Protein AF-A0A356VYF1-F1 (afdb_monomer_lite)

Structure (mmCIF, N/CA/C/O backbone):
data_AF-A0A356VYF1-F1
#
_entry.id   AF-A0A356VYF1-F1
#
loop_
_atom_site.group_PDB
_atom_site.id
_atom_site.type_symbol
_atom_site.label_atom_id
_atom_site.label_alt_id
_atom_site.label_comp_id
_atom_site.label_asym_id
_atom_site.label_entity_id
_atom_site.label_seq_id
_atom_site.pdbx_PDB_ins_code
_atom_site.Cartn_x
_atom_site.Cartn_y
_atom_site.Cartn_z
_atom_site.occupancy
_atom_site.B_iso_or_equiv
_atom_site.auth_seq_id
_atom_site.auth_comp_id
_atom_site.auth_asym_id
_atom_site.auth_atom_id
_atom_site.pdbx_PDB_model_num
ATOM 1 N N . ALA A 1 1 ? 32.902 24.085 1.524 1.00 70.12 1 ALA A N 1
ATOM 2 C CA . ALA A 1 1 ? 32.361 22.787 1.067 1.00 70.12 1 ALA A CA 1
ATOM 3 C C . ALA A 1 1 ? 32.405 22.758 -0.455 1.00 70.12 1 ALA A C 1
ATOM 5 O O . ALA A 1 1 ? 32.180 23.804 -1.053 1.00 70.12 1 ALA A O 1
ATOM 6 N N . ILE A 1 2 ? 32.738 21.621 -1.072 1.00 71.88 2 ILE A N 1
ATOM 7 C CA . ILE A 1 2 ? 32.719 21.494 -2.538 1.00 71.88 2 ILE A CA 1
ATOM 8 C C . ILE A 1 2 ? 31.251 21.353 -2.980 1.00 71.88 2 ILE A C 1
ATOM 10 O O . ILE A 1 2 ? 30.557 20.505 -2.417 1.00 71.88 2 ILE A O 1
ATOM 14 N N . PRO A 1 3 ? 30.757 22.167 -3.932 1.00 78.69 3 PRO A N 1
ATOM 15 C CA . PRO A 1 3 ? 29.393 22.051 -4.440 1.00 78.69 3 PRO A CA 1
ATOM 16 C C . PRO A 1 3 ? 29.166 20.686 -5.090 1.00 78.69 3 PRO A C 1
ATOM 18 O O . PRO A 1 3 ? 29.965 20.245 -5.917 1.00 78.69 3 PRO A O 1
ATOM 21 N N . THR A 1 4 ? 28.077 20.014 -4.728 1.00 83.38 4 THR A N 1
ATOM 22 C CA . THR A 1 4 ? 27.674 18.769 -5.381 1.00 83.38 4 THR A CA 1
ATOM 23 C C . THR A 1 4 ? 26.955 19.071 -6.693 1.00 83.38 4 THR A C 1
ATOM 25 O O . THR A 1 4 ? 26.246 20.069 -6.820 1.00 83.38 4 THR A O 1
ATOM 28 N N . VAL A 1 5 ? 27.135 18.194 -7.679 1.00 79.31 5 VAL A N 1
ATOM 29 C CA . VAL A 1 5 ? 26.397 18.217 -8.947 1.00 79.31 5 VAL A CA 1
ATOM 30 C C . VAL A 1 5 ? 25.609 16.915 -9.097 1.00 79.31 5 VAL A C 1
ATOM 32 O O . VAL A 1 5 ? 26.043 15.886 -8.570 1.00 79.31 5 VAL A O 1
ATOM 35 N N . PRO A 1 6 ? 24.461 16.920 -9.795 1.00 75.19 6 PRO A N 1
ATOM 36 C CA . PRO A 1 6 ? 23.730 15.693 -10.082 1.00 75.19 6 PRO A CA 1
ATOM 37 C C . PRO A 1 6 ? 24.602 14.683 -10.839 1.00 75.19 6 PRO A C 1
ATOM 39 O O . PRO A 1 6 ? 25.280 15.035 -11.806 1.00 75.19 6 PRO A O 1
ATOM 42 N N . ALA A 1 7 ? 24.565 13.418 -10.416 1.00 72.12 7 ALA A N 1
ATOM 43 C CA . ALA A 1 7 ? 25.221 12.341 -11.145 1.00 72.12 7 ALA A CA 1
ATOM 44 C C . ALA A 1 7 ? 24.541 12.150 -12.510 1.00 72.12 7 ALA A C 1
ATOM 46 O O . ALA A 1 7 ? 23.318 12.041 -12.587 1.00 72.12 7 ALA A O 1
ATOM 47 N N . THR A 1 8 ? 25.331 12.090 -13.583 1.00 75.44 8 THR A N 1
ATOM 48 C CA . THR A 1 8 ? 24.843 11.787 -14.935 1.00 75.44 8 THR A CA 1
ATOM 49 C C . THR A 1 8 ? 25.405 10.443 -15.388 1.00 75.44 8 THR A C 1
ATOM 51 O O . THR A 1 8 ? 26.610 10.206 -15.295 1.00 75.44 8 THR A O 1
ATOM 54 N N . ILE A 1 9 ? 24.546 9.547 -15.891 1.00 76.88 9 ILE A N 1
ATOM 55 C CA . ILE A 1 9 ? 24.983 8.297 -16.534 1.00 76.88 9 ILE A CA 1
ATOM 56 C C . ILE A 1 9 ? 25.481 8.637 -17.938 1.00 76.88 9 ILE A C 1
ATOM 58 O O . ILE A 1 9 ? 24.771 8.496 -18.928 1.00 76.88 9 ILE A O 1
ATOM 62 N N . SER A 1 10 ? 26.694 9.174 -18.021 1.00 80.00 10 SER A N 1
ATOM 63 C CA . SER A 1 10 ? 27.307 9.564 -19.289 1.00 80.00 10 SER A CA 1
ATOM 64 C C . SER A 1 10 ? 28.807 9.273 -19.304 1.00 80.00 10 SER A C 1
ATOM 66 O O . SER A 1 10 ? 29.417 8.948 -18.279 1.00 80.00 10 SER A O 1
ATOM 68 N N . GLY A 1 11 ? 29.403 9.335 -20.497 1.00 87.38 11 GLY A N 1
ATOM 69 C CA . GLY A 1 11 ? 30.835 9.130 -20.698 1.00 87.38 11 GLY A CA 1
ATOM 70 C C . GLY A 1 11 ? 31.329 7.777 -20.175 1.00 87.38 11 GLY A C 1
ATOM 71 O O . GLY A 1 11 ? 30.722 6.733 -20.413 1.00 87.38 11 GLY A O 1
ATOM 72 N N . ASN A 1 12 ? 32.449 7.798 -19.448 1.00 91.31 12 ASN A N 1
ATOM 73 C CA . ASN A 1 12 ? 33.078 6.584 -18.921 1.00 91.31 12 ASN A CA 1
ATOM 74 C C . ASN A 1 12 ? 32.191 5.832 -17.924 1.00 91.31 12 ASN A C 1
ATOM 76 O O . ASN A 1 12 ? 32.217 4.603 -17.909 1.00 91.31 12 ASN A O 1
ATOM 80 N N . PHE A 1 13 ? 31.409 6.553 -17.117 1.00 88.31 13 PHE A N 1
ATOM 81 C CA . PHE A 1 13 ? 30.533 5.934 -16.129 1.00 88.31 13 PHE A CA 1
ATOM 82 C C . PHE A 1 13 ? 29.399 5.160 -16.807 1.00 88.31 13 PHE A C 1
ATOM 84 O O . PHE A 1 13 ? 29.199 3.992 -16.492 1.00 88.31 13 PHE A O 1
ATOM 91 N N . GLY A 1 14 ? 28.736 5.758 -17.805 1.00 89.88 14 GLY A N 1
ATOM 92 C CA . GLY A 1 14 ? 27.693 5.072 -18.579 1.00 89.88 14 GLY A CA 1
ATOM 93 C C . GLY A 1 14 ? 28.199 3.795 -19.253 1.00 89.88 14 GLY A C 1
ATOM 94 O O . GLY A 1 14 ? 27.609 2.733 -19.078 1.00 89.88 14 GLY A O 1
ATOM 95 N N . ARG A 1 15 ? 29.360 3.859 -19.920 1.00 92.50 15 ARG A N 1
ATOM 96 C CA . ARG A 1 15 ? 29.968 2.677 -20.558 1.00 92.50 15 ARG A CA 1
ATOM 97 C C . ARG A 1 15 ? 30.305 1.569 -19.556 1.00 92.50 15 ARG A C 1
ATOM 99 O O . ARG A 1 15 ? 30.129 0.393 -19.858 1.00 92.50 15 ARG A O 1
ATOM 106 N N . PHE A 1 16 ? 30.799 1.931 -18.373 1.00 94.25 16 PHE A N 1
ATOM 107 C CA . PHE A 1 16 ? 31.067 0.956 -17.318 1.00 94.25 16 PHE A CA 1
ATOM 108 C C . PHE A 1 16 ? 29.773 0.318 -16.792 1.00 94.25 16 PHE A C 1
ATOM 110 O O . PHE A 1 16 ? 29.729 -0.898 -16.619 1.00 94.25 16 PHE A O 1
ATOM 117 N N . MET A 1 17 ? 28.714 1.113 -16.596 1.00 94.44 17 MET A N 1
ATOM 118 C CA . MET A 1 17 ? 27.405 0.607 -16.172 1.00 94.44 17 MET A CA 1
ATOM 119 C C . MET A 1 17 ? 26.812 -0.369 -17.192 1.00 94.44 17 MET A C 1
ATOM 121 O O . MET A 1 17 ? 26.330 -1.422 -16.793 1.00 94.44 17 MET A O 1
ATOM 125 N N . GLU A 1 18 ? 26.957 -0.116 -18.496 1.00 93.69 18 GLU A N 1
ATOM 126 C CA . GLU A 1 18 ? 26.540 -1.076 -19.530 1.00 93.69 18 GLU A CA 1
ATOM 127 C C . GLU A 1 18 ? 27.281 -2.419 -19.432 1.00 93.69 18 GLU A C 1
ATOM 129 O O . GLU A 1 18 ? 26.698 -3.477 -1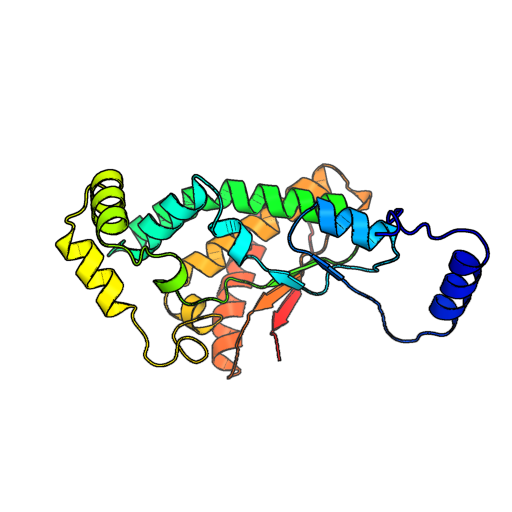9.671 1.00 93.69 18 GLU A O 1
ATOM 134 N N . TRP A 1 19 ? 28.577 -2.410 -19.104 1.00 97.19 19 TRP A N 1
ATOM 135 C CA . TRP A 1 19 ? 29.331 -3.649 -18.885 1.00 97.19 19 TRP A CA 1
ATOM 136 C C . TRP A 1 19 ? 28.877 -4.365 -17.616 1.00 97.19 19 TRP A C 1
ATOM 138 O O . TRP A 1 19 ? 28.727 -5.587 -17.630 1.00 97.19 19 TRP A O 1
ATOM 148 N N . ALA A 1 20 ? 28.621 -3.611 -16.546 1.00 96.44 20 ALA A N 1
ATOM 149 C CA . ALA A 1 20 ? 28.080 -4.152 -15.306 1.00 96.44 20 ALA A CA 1
ATOM 150 C C . ALA A 1 20 ? 26.702 -4.798 -15.535 1.00 96.44 20 ALA A C 1
ATOM 152 O O . ALA A 1 20 ? 26.478 -5.925 -15.091 1.00 96.44 20 ALA A O 1
ATOM 153 N N . ASP A 1 21 ? 25.824 -4.145 -16.299 1.00 96.31 21 ASP A N 1
ATOM 154 C CA . ASP A 1 21 ? 24.499 -4.659 -16.656 1.00 96.31 21 ASP A CA 1
ATOM 155 C C . ASP A 1 21 ? 24.564 -5.921 -17.521 1.00 96.31 21 ASP A C 1
ATOM 157 O O . ASP A 1 21 ? 23.762 -6.834 -17.339 1.00 96.31 21 ASP A O 1
ATOM 161 N N . LYS A 1 22 ? 25.548 -6.026 -18.423 1.00 96.88 22 LYS A N 1
ATOM 162 C CA . LYS A 1 22 ? 25.766 -7.244 -19.226 1.00 96.88 22 LYS A CA 1
ATOM 163 C C . LYS A 1 22 ? 26.316 -8.412 -18.410 1.00 96.88 22 LYS A C 1
ATOM 165 O O . LYS A 1 22 ? 26.051 -9.562 -18.746 1.00 96.88 22 LYS A O 1
ATOM 170 N N . ALA A 1 23 ? 27.118 -8.131 -17.386 1.00 98.00 23 ALA A N 1
ATOM 171 C CA . ALA A 1 23 ? 27.762 -9.158 -16.572 1.00 98.00 23 ALA A CA 1
ATOM 172 C C . ALA A 1 23 ? 26.882 -9.647 -15.411 1.00 98.00 23 ALA A C 1
ATOM 174 O O . ALA A 1 23 ? 27.046 -10.779 -14.946 1.00 98.00 23 ALA A O 1
ATOM 175 N N . ARG A 1 24 ? 25.975 -8.804 -14.900 1.00 97.25 24 ARG A N 1
ATOM 176 C CA . ARG A 1 24 ? 25.157 -9.148 -13.733 1.00 97.25 24 ARG A CA 1
ATOM 177 C C . ARG A 1 24 ? 24.101 -10.200 -14.068 1.00 97.25 24 ARG A C 1
ATOM 179 O O . ARG A 1 24 ? 23.487 -10.198 -15.126 1.00 97.25 24 ARG A O 1
ATOM 186 N N . ARG A 1 25 ? 23.841 -11.073 -13.092 1.00 97.44 25 ARG A N 1
ATOM 187 C CA . ARG A 1 25 ? 22.714 -12.022 -13.114 1.00 97.44 25 ARG A CA 1
ATOM 188 C C . ARG A 1 25 ? 21.493 -11.497 -12.360 1.00 97.44 25 ARG A C 1
ATOM 190 O O . ARG A 1 25 ? 20.366 -11.830 -12.704 1.00 97.44 25 ARG A O 1
ATOM 197 N N . LEU A 1 26 ? 21.723 -10.746 -11.283 1.00 97.94 26 LEU A N 1
ATOM 198 C CA . LEU A 1 26 ? 20.653 -10.222 -10.439 1.00 97.94 26 LEU A CA 1
ATOM 199 C C . LEU A 1 26 ? 20.000 -9.018 -11.100 1.00 97.94 26 LEU A C 1
ATOM 201 O O . LEU A 1 26 ? 20.693 -8.163 -11.655 1.00 97.94 26 LEU A O 1
ATOM 205 N N . GLN A 1 27 ? 18.678 -8.946 -10.981 1.00 97.56 27 GLN A N 1
ATOM 206 C CA . GLN A 1 27 ? 17.946 -7.731 -11.288 1.00 97.56 27 GLN A CA 1
ATOM 207 C C . GLN A 1 27 ? 18.174 -6.676 -10.204 1.00 97.56 27 GLN A C 1
ATOM 209 O O . GLN A 1 27 ? 18.346 -7.016 -9.031 1.00 97.56 27 GLN A O 1
ATOM 214 N N . VAL A 1 28 ? 18.164 -5.403 -10.592 1.00 97.88 28 VAL A N 1
ATOM 215 C CA . VAL A 1 28 ? 18.355 -4.267 -9.685 1.00 97.88 28 VAL A CA 1
ATOM 216 C C . VAL A 1 28 ? 17.060 -3.477 -9.610 1.00 97.88 28 VAL A C 1
ATOM 218 O O . VAL A 1 28 ? 16.676 -2.770 -10.540 1.00 97.88 28 VAL A O 1
ATOM 221 N N . TYR A 1 29 ? 16.360 -3.632 -8.492 1.00 98.31 29 TYR A N 1
ATOM 222 C CA . TYR A 1 29 ? 15.133 -2.901 -8.199 1.00 98.31 29 TYR A CA 1
ATOM 223 C C . TYR A 1 29 ? 15.431 -1.807 -7.174 1.00 98.31 29 TYR A C 1
ATOM 225 O O . TYR A 1 29 ? 16.395 -1.897 -6.413 1.00 98.31 29 TYR A O 1
ATOM 233 N N . THR A 1 30 ? 14.591 -0.778 -7.145 1.00 98.31 30 THR A N 1
ATOM 234 C CA . THR A 1 30 ? 14.696 0.310 -6.168 1.00 98.31 30 THR A CA 1
ATOM 235 C C . THR A 1 30 ? 13.706 0.146 -5.017 1.00 98.31 30 THR A C 1
ATOM 237 O O . THR A 1 30 ? 12.680 -0.519 -5.162 1.00 98.31 30 THR A O 1
ATOM 240 N N . ASN A 1 31 ? 13.970 0.828 -3.906 1.00 98.25 31 ASN A N 1
ATOM 241 C CA . ASN A 1 31 ? 12.949 1.142 -2.912 1.00 98.25 31 ASN A CA 1
ATOM 242 C C . ASN A 1 31 ? 12.460 2.560 -3.204 1.00 98.25 31 ASN A C 1
ATOM 244 O O . ASN A 1 31 ? 13.253 3.500 -3.144 1.00 98.25 31 ASN A O 1
ATOM 248 N N . ALA A 1 32 ? 11.187 2.710 -3.555 1.00 97.62 32 ALA A N 1
ATOM 249 C CA . ALA A 1 32 ? 10.618 4.003 -3.912 1.00 97.62 32 ALA A CA 1
ATOM 250 C C . ALA A 1 32 ? 9.144 4.067 -3.521 1.00 97.62 32 ALA A C 1
ATOM 252 O O . ALA A 1 32 ? 8.345 3.198 -3.883 1.00 97.62 32 ALA A O 1
ATOM 253 N N . ASP A 1 33 ? 8.806 5.145 -2.819 1.00 96.38 33 ASP A N 1
ATOM 254 C CA . ASP A 1 33 ? 7.478 5.349 -2.245 1.00 96.38 33 ASP A CA 1
ATOM 255 C C . ASP A 1 33 ? 6.724 6.478 -2.967 1.00 96.38 33 ASP A C 1
ATOM 257 O O . ASP A 1 33 ? 5.501 6.556 -2.892 1.00 96.38 33 ASP A O 1
ATOM 261 N N . THR A 1 34 ? 7.440 7.324 -3.725 1.00 96.38 34 THR A N 1
ATOM 262 C CA . THR A 1 34 ? 6.870 8.454 -4.470 1.00 96.38 34 THR A CA 1
ATOM 263 C C . THR A 1 34 ? 7.120 8.347 -5.980 1.00 96.38 34 THR A C 1
ATOM 265 O O . THR A 1 34 ? 8.147 7.808 -6.412 1.00 96.38 34 THR A O 1
ATOM 268 N N . PRO A 1 35 ? 6.253 8.940 -6.826 1.00 97.00 35 PRO A N 1
ATOM 269 C CA . PRO A 1 35 ? 6.474 8.986 -8.274 1.00 97.00 35 PRO A CA 1
ATOM 270 C C . PRO A 1 35 ? 7.778 9.692 -8.674 1.00 97.00 35 PRO A C 1
ATOM 272 O O . PRO A 1 35 ? 8.365 9.383 -9.711 1.00 97.00 35 PRO A O 1
ATOM 275 N N . LYS A 1 36 ? 8.235 10.663 -7.871 1.00 96.69 36 LYS A N 1
ATOM 276 C CA . LYS A 1 36 ? 9.496 11.378 -8.106 1.00 96.69 36 LYS A CA 1
ATOM 277 C C . LYS A 1 36 ? 10.685 10.429 -7.962 1.00 96.69 36 LYS A C 1
ATOM 279 O O . LYS A 1 36 ? 11.512 10.369 -8.872 1.00 96.69 36 LYS A O 1
ATOM 284 N N . ASP A 1 37 ? 10.728 9.676 -6.867 1.00 96.81 37 ASP A N 1
ATOM 285 C CA . ASP A 1 37 ? 11.819 8.739 -6.585 1.00 96.81 37 ASP A CA 1
ATOM 286 C C . ASP A 1 37 ? 11.803 7.572 -7.575 1.00 96.81 37 ASP A C 1
ATOM 288 O O . ASP A 1 37 ? 12.853 7.166 -8.069 1.00 96.81 37 ASP A O 1
ATOM 292 N N . ALA A 1 38 ? 10.610 7.098 -7.950 1.00 97.88 38 ALA A N 1
ATOM 293 C CA . ALA A 1 38 ? 10.427 6.078 -8.980 1.00 97.88 38 ALA A CA 1
ATOM 294 C C . ALA A 1 38 ? 11.007 6.516 -10.338 1.00 97.88 38 ALA A C 1
ATOM 296 O O . ALA A 1 38 ? 11.820 5.797 -10.923 1.00 97.88 38 ALA A O 1
ATOM 297 N N . ARG A 1 39 ? 10.670 7.728 -10.814 1.00 97.56 39 ARG A N 1
ATOM 298 C CA . ARG A 1 39 ? 11.231 8.279 -12.065 1.00 97.56 39 ARG A CA 1
ATOM 299 C C . ARG A 1 39 ? 12.744 8.425 -11.998 1.00 97.56 39 ARG A C 1
ATOM 301 O O . ARG A 1 39 ? 13.429 8.097 -12.965 1.00 97.56 39 ARG A O 1
ATOM 308 N N . GLN A 1 40 ? 13.260 8.918 -10.872 1.00 95.75 40 GLN A N 1
ATOM 309 C CA . GLN A 1 40 ? 14.696 9.081 -10.685 1.00 95.75 40 GLN A CA 1
ATOM 310 C C . GLN A 1 40 ? 15.403 7.724 -10.735 1.00 95.75 40 GLN A C 1
ATOM 312 O O . GLN A 1 40 ? 16.325 7.548 -11.524 1.00 95.75 40 GLN A O 1
ATOM 317 N N . ALA A 1 41 ? 14.940 6.745 -9.960 1.00 96.38 41 ALA A N 1
ATOM 318 C CA . ALA A 1 41 ? 15.522 5.409 -9.934 1.00 96.38 41 ALA A CA 1
ATOM 319 C C . ALA A 1 41 ? 15.482 4.730 -11.309 1.00 96.38 41 ALA A C 1
ATOM 321 O O . ALA A 1 41 ? 16.475 4.145 -11.742 1.00 96.38 41 ALA A O 1
ATOM 322 N N . ARG A 1 42 ? 14.368 4.865 -12.035 1.00 96.06 42 ARG A N 1
ATOM 323 C CA . ARG A 1 42 ? 14.235 4.376 -13.411 1.00 96.06 42 ARG A CA 1
ATOM 324 C C . ARG A 1 42 ? 15.244 5.032 -14.355 1.00 96.06 42 ARG A C 1
ATOM 326 O O . ARG A 1 42 ? 15.847 4.334 -15.164 1.00 96.06 42 ARG A O 1
ATOM 333 N N . ALA A 1 43 ? 15.460 6.345 -14.239 1.00 93.19 43 ALA A N 1
ATOM 334 C CA . ALA A 1 43 ? 16.477 7.061 -15.014 1.00 93.19 43 ALA A CA 1
ATOM 335 C C . ALA A 1 43 ? 17.907 6.587 -14.694 1.00 93.19 43 ALA A C 1
ATOM 337 O O . ALA A 1 43 ? 18.779 6.670 -15.554 1.00 93.19 43 ALA A O 1
ATOM 338 N N . PHE A 1 44 ? 18.131 6.045 -13.491 1.00 92.56 44 PHE A N 1
ATOM 339 C CA . PHE A 1 44 ? 19.386 5.398 -13.101 1.00 92.56 44 PHE A CA 1
ATOM 340 C C . PHE A 1 44 ? 19.485 3.908 -13.483 1.00 92.56 44 PHE A C 1
ATOM 342 O O . PHE A 1 44 ? 20.482 3.270 -13.156 1.00 92.56 44 PHE A O 1
ATOM 349 N N . GLY A 1 45 ? 18.488 3.351 -14.181 1.00 94.12 45 GLY A N 1
ATOM 350 C CA . GLY A 1 45 ? 18.503 1.966 -14.663 1.00 94.12 45 GLY A CA 1
ATOM 351 C C . GLY A 1 45 ? 17.773 0.955 -13.775 1.00 94.12 45 GLY A C 1
ATOM 352 O O . GLY A 1 45 ? 17.859 -0.240 -14.045 1.00 94.12 45 GLY A O 1
ATOM 353 N N . ALA A 1 46 ? 17.031 1.391 -12.747 1.00 97.44 46 ALA A N 1
ATOM 354 C CA . ALA A 1 46 ? 16.224 0.471 -11.947 1.00 97.44 46 ALA A CA 1
ATOM 355 C C . ALA A 1 46 ? 15.198 -0.274 -12.821 1.00 97.44 46 ALA A C 1
ATOM 357 O O . ALA A 1 46 ? 14.435 0.323 -13.588 1.00 97.44 46 ALA A O 1
ATOM 358 N N . GLU A 1 47 ? 15.155 -1.594 -12.669 1.00 98.00 47 GLU A N 1
ATOM 359 C CA . GLU A 1 47 ? 14.322 -2.499 -13.472 1.00 98.00 47 GLU A CA 1
ATOM 360 C C . GLU A 1 47 ? 12.904 -2.663 -12.908 1.00 98.00 47 GLU A C 1
ATOM 362 O O . GLU A 1 47 ? 12.066 -3.329 -13.508 1.00 98.00 47 GLU A O 1
ATOM 367 N N . GLY A 1 48 ? 12.627 -2.043 -11.763 1.00 98.31 48 GLY A N 1
ATOM 368 C CA . GLY A 1 48 ? 11.373 -2.140 -11.031 1.00 98.31 48 GLY A CA 1
ATOM 369 C C . GLY A 1 48 ? 11.483 -1.495 -9.652 1.00 98.31 48 GLY A C 1
ATOM 370 O O . GLY A 1 48 ? 12.562 -1.064 -9.234 1.00 98.31 48 GLY A O 1
ATOM 371 N N . ILE A 1 49 ? 10.367 -1.456 -8.932 1.00 98.69 49 ILE A N 1
ATOM 372 C CA . ILE A 1 49 ? 10.321 -1.135 -7.505 1.00 98.69 49 ILE A CA 1
ATOM 373 C C . ILE A 1 49 ? 10.171 -2.446 -6.732 1.00 98.69 49 ILE A C 1
ATOM 375 O O . ILE A 1 49 ? 9.202 -3.183 -6.919 1.00 98.69 49 ILE A O 1
ATOM 379 N N . GLY A 1 50 ? 11.156 -2.742 -5.884 1.00 98.44 50 GLY A N 1
ATOM 380 C CA . GLY A 1 50 ? 11.213 -3.930 -5.029 1.00 98.44 50 GLY A CA 1
ATOM 381 C C . GLY A 1 50 ? 10.410 -3.773 -3.745 1.00 98.44 50 GLY A C 1
ATOM 382 O O . GLY A 1 50 ? 9.933 -4.757 -3.186 1.00 98.44 50 GLY A O 1
ATOM 383 N N . LEU A 1 51 ? 10.244 -2.527 -3.304 1.00 98.50 51 LEU A N 1
ATOM 384 C CA . LEU A 1 51 ? 9.491 -2.170 -2.115 1.00 98.50 51 LEU A CA 1
ATOM 385 C C . LEU A 1 51 ? 8.961 -0.740 -2.245 1.00 98.50 51 LEU A C 1
ATOM 387 O O . LEU A 1 51 ? 9.734 0.218 -2.220 1.00 98.50 51 LEU A O 1
ATOM 391 N N . THR A 1 52 ? 7.641 -0.624 -2.329 1.00 98.31 52 THR A N 1
ATOM 392 C CA . THR A 1 52 ? 6.885 0.591 -2.017 1.00 98.31 52 THR A CA 1
ATOM 393 C C . THR A 1 52 ? 6.276 0.430 -0.631 1.00 98.31 52 THR A C 1
ATOM 395 O O . THR A 1 52 ? 5.500 -0.500 -0.385 1.00 98.31 52 THR A O 1
ATOM 398 N N . ARG A 1 53 ? 6.635 1.336 0.271 1.00 97.69 53 ARG A N 1
ATOM 399 C CA . ARG A 1 53 ? 6.090 1.477 1.622 1.00 97.69 53 ARG A CA 1
ATOM 400 C C . ARG A 1 53 ? 4.829 2.329 1.567 1.00 97.69 53 ARG A C 1
ATOM 402 O O . ARG A 1 53 ? 4.858 3.459 1.087 1.00 97.69 53 ARG A O 1
ATOM 409 N N . THR A 1 54 ? 3.710 1.780 2.028 1.00 96.12 54 THR A N 1
ATOM 410 C CA . THR A 1 54 ? 2.417 2.481 1.975 1.00 96.12 54 THR A CA 1
ATOM 411 C C . THR A 1 54 ? 2.190 3.401 3.169 1.00 96.12 54 THR A C 1
ATOM 413 O O . THR A 1 54 ? 1.317 4.255 3.118 1.00 96.12 54 THR A O 1
ATOM 416 N N . GLU A 1 55 ? 2.999 3.288 4.220 1.00 91.31 55 GLU A N 1
ATOM 417 C CA . GLU A 1 55 ? 2.880 4.031 5.477 1.00 91.31 55 GLU A CA 1
ATOM 418 C C . GLU A 1 55 ? 2.896 5.543 5.267 1.00 91.31 55 GLU A C 1
ATOM 420 O O . GLU A 1 55 ? 2.030 6.255 5.773 1.00 91.31 55 GLU A O 1
ATOM 425 N N . HIS A 1 56 ? 3.845 6.034 4.466 1.00 84.94 56 HIS A N 1
ATOM 426 C CA . HIS A 1 56 ? 3.973 7.462 4.172 1.00 84.94 56 HIS A CA 1
ATOM 427 C C . HIS A 1 56 ? 2.727 8.014 3.470 1.00 84.94 56 HIS A C 1
ATOM 429 O O . HIS A 1 56 ? 2.354 9.163 3.691 1.00 84.94 56 HIS A O 1
ATOM 435 N N . MET A 1 57 ? 2.011 7.168 2.721 1.00 89.44 57 MET A N 1
ATOM 436 C CA . MET A 1 57 ? 0.766 7.545 2.052 1.00 89.44 57 MET A CA 1
ATOM 437 C C . MET A 1 57 ? -0.382 7.801 3.042 1.00 89.44 57 MET A C 1
ATOM 439 O O . MET A 1 57 ? -1.389 8.380 2.643 1.00 89.44 57 MET A O 1
ATOM 443 N N . PHE A 1 58 ? -0.254 7.41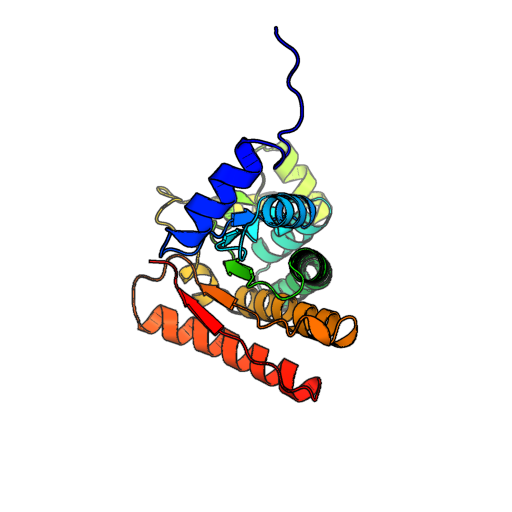6 4.318 1.00 87.62 58 PHE A N 1
ATOM 444 C CA . PHE A 1 58 ? -1.244 7.687 5.369 1.00 87.62 58 PHE A CA 1
ATOM 445 C C . PHE A 1 58 ? -0.914 8.916 6.230 1.00 87.62 58 PHE A C 1
ATOM 447 O O . PHE A 1 58 ? -1.822 9.484 6.834 1.00 87.62 58 PHE A O 1
ATOM 454 N N . PHE A 1 59 ? 0.352 9.344 6.299 1.00 81.94 59 PHE A N 1
ATOM 455 C CA . PHE A 1 59 ? 0.791 10.406 7.218 1.00 81.94 59 PHE A CA 1
ATOM 456 C C . PHE A 1 59 ? 0.528 11.836 6.718 1.00 81.94 59 PHE A C 1
ATOM 458 O O . PHE A 1 59 ? 0.568 12.779 7.508 1.00 81.94 59 PHE A O 1
ATOM 465 N N . GLU A 1 60 ? 0.246 12.033 5.430 1.00 80.19 60 GLU A N 1
ATOM 466 C CA . GLU A 1 60 ? 0.161 13.374 4.845 1.00 80.19 60 GLU A CA 1
ATOM 467 C C . GLU A 1 60 ? -1.212 14.052 5.023 1.00 80.19 60 GLU A C 1
ATOM 469 O O . GLU A 1 60 ? -2.254 13.529 4.623 1.00 80.19 60 GLU A O 1
ATOM 474 N N . GLY A 1 61 ? -1.211 15.280 5.553 1.00 79.06 61 GLY A N 1
ATOM 475 C CA . GLY A 1 61 ? -2.322 16.236 5.450 1.00 79.06 61 GLY A CA 1
ATOM 476 C C . GLY A 1 61 ? -3.675 15.727 5.960 1.00 79.06 61 GLY A C 1
ATOM 477 O O . GLY A 1 61 ? -3.861 15.469 7.143 1.00 79.06 61 GLY A O 1
ATOM 478 N N . THR A 1 62 ? -4.668 15.625 5.076 1.00 80.19 62 THR A N 1
ATOM 479 C CA . THR A 1 62 ? -6.021 15.154 5.430 1.00 80.19 62 THR A CA 1
ATOM 480 C C . THR A 1 62 ? -6.097 13.640 5.637 1.00 80.19 62 THR A C 1
ATOM 482 O O . THR A 1 62 ? -7.048 13.151 6.248 1.00 80.19 62 THR A O 1
ATOM 485 N N . ARG A 1 63 ? -5.097 12.886 5.170 1.00 89.62 63 ARG A N 1
ATOM 486 C CA . ARG A 1 63 ? -5.078 11.418 5.218 1.00 89.62 63 ARG A CA 1
ATOM 487 C C . ARG A 1 63 ? -4.853 10.912 6.638 1.00 89.62 63 ARG A C 1
ATOM 489 O O . ARG A 1 63 ? -5.538 9.983 7.061 1.00 89.62 63 ARG A O 1
ATOM 496 N N . ILE A 1 64 ? -3.994 11.593 7.402 1.00 90.12 64 ILE A N 1
ATOM 497 C CA . ILE A 1 64 ? -3.749 11.248 8.807 1.00 90.12 64 ILE A CA 1
ATOM 498 C C . ILE A 1 64 ? -5.012 11.434 9.654 1.00 90.12 64 ILE A C 1
ATOM 500 O O . ILE A 1 64 ? -5.260 10.644 10.559 1.00 90.12 64 ILE A O 1
ATOM 504 N N . LYS A 1 65 ? -5.864 12.415 9.323 1.00 89.25 65 LYS A N 1
ATOM 505 C CA . LYS A 1 65 ? -7.152 12.616 10.005 1.00 89.25 65 LYS A CA 1
ATOM 506 C C . LYS A 1 65 ? -8.088 11.432 9.774 1.00 89.25 65 LYS A C 1
ATOM 508 O O . LYS A 1 65 ? -8.575 10.850 10.734 1.00 89.25 65 LYS A O 1
ATOM 513 N N . ALA A 1 66 ? -8.257 11.008 8.522 1.00 92.31 66 ALA A N 1
ATOM 514 C CA . ALA A 1 66 ? -9.060 9.829 8.195 1.00 92.31 66 ALA A CA 1
ATOM 515 C C . ALA A 1 66 ? -8.480 8.530 8.791 1.00 92.31 66 ALA A C 1
ATOM 517 O O . ALA A 1 66 ? -9.228 7.648 9.204 1.00 92.31 66 ALA A O 1
ATOM 518 N N . MET A 1 67 ? -7.152 8.412 8.886 1.00 93.81 67 MET A N 1
ATOM 519 C CA . MET A 1 67 ? -6.518 7.274 9.555 1.00 93.81 67 MET A CA 1
ATOM 520 C C . MET A 1 67 ? -6.817 7.267 11.061 1.00 93.81 67 MET A C 1
ATOM 522 O O . MET A 1 67 ? -7.171 6.228 11.609 1.00 93.81 67 MET A O 1
ATOM 526 N N . ARG A 1 68 ? -6.749 8.425 11.729 1.00 93.25 68 ARG A N 1
ATOM 527 C CA . ARG A 1 68 ? -7.110 8.566 13.151 1.00 93.25 68 ARG A CA 1
ATOM 528 C C . ARG A 1 68 ? -8.583 8.268 13.407 1.00 93.25 68 ARG A C 1
ATOM 530 O O . ARG A 1 68 ? -8.885 7.547 14.349 1.00 93.25 68 ARG A O 1
ATOM 537 N N . GLU A 1 69 ? -9.479 8.746 12.544 1.00 92.44 69 GLU A N 1
ATOM 538 C CA . GLU A 1 69 ? -10.903 8.384 12.581 1.00 92.44 69 GLU A CA 1
ATOM 539 C C . GLU A 1 69 ? -11.111 6.871 12.517 1.00 92.44 69 GLU A C 1
ATOM 541 O O . GLU A 1 69 ? -11.890 6.333 13.297 1.00 92.44 69 GLU A O 1
ATOM 546 N N . MET A 1 70 ? -10.388 6.170 11.637 1.00 94.81 70 MET A N 1
ATOM 547 C CA . MET A 1 70 ? -10.449 4.708 11.568 1.00 94.81 70 MET A CA 1
ATOM 548 C C . MET A 1 70 ? -9.990 4.069 12.884 1.00 94.81 70 MET A C 1
ATOM 550 O O . MET A 1 70 ? -10.650 3.165 13.384 1.00 94.81 70 MET A O 1
ATOM 554 N N . ILE A 1 71 ? -8.898 4.560 13.469 1.00 94.06 71 ILE A N 1
ATOM 555 C CA . ILE A 1 71 ? -8.313 3.982 14.686 1.00 94.06 71 ILE A CA 1
ATOM 556 C C . ILE A 1 71 ? -9.240 4.107 15.900 1.00 94.06 71 ILE A C 1
ATOM 558 O O . ILE A 1 71 ? -9.310 3.174 16.693 1.00 94.06 71 ILE A O 1
ATOM 562 N N . VAL A 1 72 ? -9.956 5.225 16.048 1.00 93.19 72 VAL A N 1
ATOM 563 C CA . VAL A 1 72 ? -10.875 5.429 17.186 1.00 93.19 72 VAL A CA 1
ATOM 564 C C . VAL A 1 72 ? -12.271 4.840 16.962 1.00 93.19 72 VAL A C 1
ATOM 566 O O . VAL A 1 72 ? -13.116 4.931 17.841 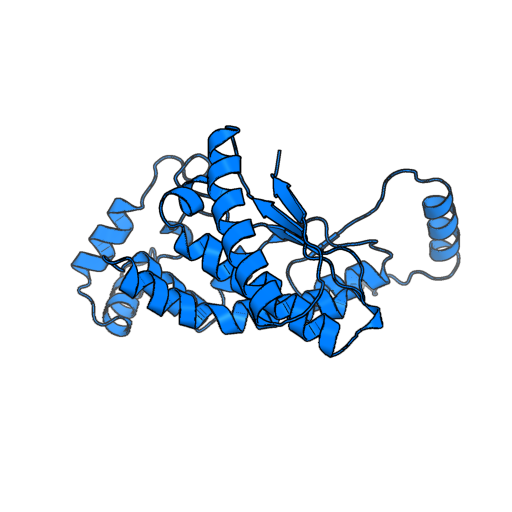1.00 93.19 72 VAL A O 1
ATOM 569 N N . SER A 1 73 ? -12.558 4.310 15.772 1.00 92.75 73 SER A N 1
ATOM 570 C CA . SER A 1 73 ? -13.894 3.814 15.437 1.00 92.75 73 SER A CA 1
ATOM 571 C C . SER A 1 73 ? -14.189 2.486 16.139 1.00 92.75 73 SER A C 1
ATOM 573 O O . SER A 1 73 ? -13.473 1.496 15.942 1.00 92.75 73 SER A O 1
ATOM 575 N N . ASP A 1 74 ? -15.312 2.429 16.854 1.00 89.00 74 ASP A N 1
ATOM 576 C CA . ASP A 1 74 ? -15.760 1.224 17.558 1.00 89.00 74 ASP A CA 1
ATOM 577 C C . ASP A 1 74 ? -16.307 0.164 16.587 1.00 89.00 74 ASP A C 1
ATOM 579 O O . ASP A 1 74 ? -16.152 -1.045 16.802 1.00 89.00 74 ASP A O 1
ATOM 583 N N . THR A 1 75 ? -16.916 0.596 15.477 1.00 94.50 75 THR A N 1
ATOM 584 C CA . THR A 1 75 ? -17.580 -0.305 14.523 1.00 94.50 75 THR A CA 1
ATOM 585 C C . THR A 1 75 ? -16.810 -0.486 13.216 1.00 94.50 75 THR A C 1
ATOM 587 O O . THR A 1 75 ? -16.099 0.396 12.728 1.00 94.50 75 THR A O 1
ATOM 590 N N . THR A 1 76 ? -16.991 -1.650 12.588 1.00 96.06 76 THR A N 1
ATOM 591 C CA . THR A 1 76 ? -16.426 -1.948 11.260 1.00 96.06 76 THR A CA 1
ATOM 592 C C . THR A 1 76 ? -16.976 -0.987 10.200 1.00 96.06 76 THR A C 1
ATOM 594 O O . THR A 1 76 ? -16.272 -0.587 9.272 1.00 96.06 76 THR A O 1
ATOM 597 N N . GLU A 1 77 ? -18.241 -0.592 10.322 1.00 96.69 77 GLU A N 1
ATOM 598 C CA . GLU A 1 77 ? -18.921 0.339 9.426 1.00 96.69 77 GLU A CA 1
ATOM 599 C C . GLU A 1 77 ? -18.276 1.728 9.458 1.00 96.69 77 GLU A C 1
ATOM 601 O O . GLU A 1 77 ? -18.038 2.322 8.403 1.00 96.69 77 GLU A O 1
ATOM 606 N N . GLU A 1 78 ? -17.961 2.241 10.648 1.00 94.81 78 GLU A N 1
ATOM 607 C CA . GLU A 1 78 ? -17.253 3.514 10.822 1.00 94.81 78 GLU A CA 1
ATOM 608 C C . GLU A 1 78 ? -15.823 3.435 10.291 1.00 94.81 78 GLU A C 1
ATOM 610 O O . GLU A 1 78 ? -15.428 4.293 9.494 1.00 94.81 78 GLU A O 1
ATOM 615 N N . ARG A 1 79 ? -15.098 2.346 10.593 1.00 95.75 79 ARG A N 1
ATOM 616 C CA . ARG A 1 79 ? -13.761 2.104 10.024 1.00 95.75 79 ARG A CA 1
ATOM 617 C C . ARG A 1 79 ? -13.781 2.132 8.503 1.00 95.75 79 ARG A C 1
ATOM 619 O O . ARG A 1 79 ? -12.956 2.802 7.884 1.00 95.75 79 ARG A O 1
ATOM 626 N N . ARG A 1 80 ? -14.760 1.478 7.873 1.00 97.44 80 ARG A N 1
ATOM 627 C CA . ARG A 1 80 ? -14.921 1.489 6.408 1.00 97.44 80 ARG A CA 1
ATOM 628 C C . ARG A 1 80 ? -15.223 2.881 5.859 1.00 97.44 80 ARG A C 1
ATOM 630 O O . ARG A 1 80 ? -14.687 3.229 4.808 1.00 97.44 80 ARG A O 1
ATOM 637 N N . LYS A 1 81 ? -16.037 3.689 6.549 1.00 96.19 81 LYS A N 1
ATOM 638 C CA . LYS A 1 81 ? -16.292 5.089 6.156 1.00 96.19 81 LYS A CA 1
ATOM 639 C C . LYS A 1 81 ? -15.019 5.931 6.220 1.00 96.19 81 LYS A C 1
ATOM 641 O O . LYS A 1 81 ? -14.764 6.699 5.296 1.00 96.19 81 LYS A O 1
ATOM 646 N N . ALA A 1 82 ? -14.215 5.765 7.268 1.00 94.81 82 ALA A N 1
ATOM 647 C CA . ALA A 1 82 ? -12.938 6.455 7.413 1.00 94.81 82 ALA A CA 1
ATOM 648 C C . ALA A 1 82 ? -11.937 6.024 6.322 1.00 94.81 82 ALA A C 1
ATOM 650 O O . ALA A 1 82 ? -11.388 6.861 5.607 1.00 94.81 82 ALA A O 1
ATOM 651 N N . LEU A 1 83 ? -11.792 4.715 6.087 1.00 96.25 83 LEU A N 1
ATOM 652 C CA . LEU A 1 83 ? -10.944 4.162 5.023 1.00 96.25 83 LEU A CA 1
ATOM 653 C C . LEU A 1 83 ? -11.374 4.617 3.618 1.00 96.25 83 LEU A C 1
ATOM 655 O O . LEU A 1 83 ? -10.521 4.851 2.761 1.00 96.25 83 LEU A O 1
ATOM 659 N N . ALA A 1 84 ? -12.674 4.807 3.373 1.00 96.69 84 ALA A N 1
ATOM 660 C CA . ALA A 1 84 ? -13.177 5.328 2.100 1.00 96.69 84 ALA A CA 1
ATOM 661 C C . ALA A 1 84 ? -12.693 6.759 1.802 1.00 96.69 84 ALA A C 1
ATOM 663 O O . ALA A 1 84 ? -12.549 7.114 0.633 1.00 96.69 84 ALA A O 1
ATOM 664 N N . LYS A 1 85 ? -12.390 7.564 2.833 1.00 95.44 85 LYS A N 1
ATOM 665 C CA . LYS A 1 85 ? -11.772 8.892 2.668 1.00 95.44 85 LYS A CA 1
ATOM 666 C C . LYS A 1 85 ? -10.305 8.793 2.234 1.00 95.44 85 LYS A C 1
ATOM 668 O O . LYS A 1 85 ? -9.822 9.682 1.543 1.00 95.44 85 LYS A O 1
ATOM 673 N N . ILE A 1 86 ? -9.603 7.721 2.615 1.00 95.12 86 ILE A N 1
ATOM 674 C CA . ILE A 1 86 ? -8.182 7.484 2.291 1.00 95.12 86 ILE A CA 1
ATOM 675 C C . ILE A 1 86 ? -8.023 6.907 0.880 1.00 95.12 86 ILE A C 1
ATOM 677 O O . ILE A 1 86 ? -7.098 7.281 0.158 1.00 95.12 86 ILE A O 1
ATOM 681 N N . LEU A 1 87 ? -8.948 6.031 0.478 1.00 96.88 87 LEU A N 1
ATOM 682 C CA . LEU A 1 87 ? -8.944 5.321 -0.802 1.00 96.88 87 LEU A CA 1
ATOM 683 C C . LEU A 1 87 ? -8.558 6.179 -2.028 1.00 96.88 87 LEU A C 1
ATOM 685 O O . LEU A 1 87 ? -7.631 5.775 -2.732 1.00 96.88 87 LEU A O 1
ATOM 689 N N . PRO A 1 88 ? -9.199 7.333 -2.318 1.00 96.81 88 PRO A N 1
ATOM 690 C CA . PRO A 1 88 ? -8.883 8.104 -3.525 1.00 96.81 88 PRO A CA 1
ATOM 691 C C . PRO A 1 88 ? -7.442 8.625 -3.540 1.00 96.81 88 PRO A C 1
ATOM 693 O O . PRO A 1 88 ? -6.829 8.700 -4.602 1.00 96.81 88 PRO A O 1
ATOM 696 N N . TYR A 1 89 ? -6.883 8.945 -2.373 1.00 95.12 89 TYR A N 1
ATOM 697 C CA . TYR A 1 89 ? -5.510 9.419 -2.267 1.00 95.12 89 TYR A CA 1
ATOM 698 C C . TYR A 1 89 ? -4.507 8.303 -2.540 1.00 95.12 89 TYR A C 1
ATOM 700 O O . TYR A 1 89 ? -3.617 8.469 -3.368 1.00 95.12 89 TYR A O 1
ATOM 708 N N . GLN A 1 90 ? -4.698 7.146 -1.899 1.00 96.25 90 GLN A N 1
ATOM 709 C CA . GLN A 1 90 ? -3.835 5.989 -2.129 1.00 96.25 90 GLN A CA 1
ATOM 710 C C . GLN A 1 90 ? -3.902 5.516 -3.582 1.00 96.25 90 GLN A C 1
ATOM 712 O O . GLN A 1 90 ? -2.877 5.203 -4.180 1.00 96.25 90 GLN A O 1
ATOM 717 N N . GLN A 1 91 ? -5.103 5.498 -4.170 1.00 98.25 91 GLN A N 1
ATOM 718 C CA . GLN A 1 91 ? -5.266 5.157 -5.579 1.00 98.25 91 GLN A CA 1
ATOM 719 C C . GLN A 1 91 ? -4.466 6.121 -6.470 1.00 98.25 91 GLN A C 1
ATOM 721 O O . GLN A 1 91 ? -3.725 5.659 -7.332 1.00 98.25 91 GLN A O 1
ATOM 726 N N . GLY A 1 92 ? -4.551 7.434 -6.228 1.00 97.94 92 GLY A N 1
ATOM 727 C CA . GLY A 1 92 ? -3.786 8.435 -6.978 1.00 97.94 92 GLY A CA 1
ATOM 728 C C . GLY A 1 92 ? -2.267 8.277 -6.840 1.00 97.94 92 GLY A C 1
ATOM 729 O O . GLY A 1 92 ? -1.542 8.394 -7.830 1.00 97.94 92 GLY A O 1
ATOM 730 N N . ASP A 1 93 ? -1.771 7.944 -5.646 1.00 97.44 93 ASP A N 1
ATOM 731 C CA . ASP A 1 93 ? -0.340 7.685 -5.444 1.00 97.44 93 ASP A CA 1
ATOM 732 C C . ASP A 1 93 ? 0.128 6.463 -6.249 1.00 97.44 93 ASP A C 1
ATOM 734 O O . ASP A 1 93 ? 1.173 6.510 -6.905 1.00 97.44 93 ASP A O 1
ATOM 738 N N . PHE A 1 94 ? -0.661 5.382 -6.252 1.00 98.56 94 PHE A N 1
ATOM 739 C CA . PHE A 1 94 ? -0.359 4.186 -7.039 1.00 98.56 94 PHE A CA 1
ATOM 740 C C . PHE A 1 94 ? -0.450 4.440 -8.545 1.00 98.56 94 PHE A C 1
ATOM 742 O O . PHE A 1 94 ? 0.414 3.967 -9.281 1.00 98.56 94 PHE A O 1
ATOM 749 N N . GLU A 1 95 ? -1.426 5.222 -9.016 1.00 98.75 95 GLU A N 1
ATOM 750 C CA . GLU A 1 95 ? -1.495 5.657 -10.420 1.00 98.75 95 GLU A CA 1
ATOM 751 C C . GLU A 1 95 ? -0.216 6.411 -10.811 1.00 98.75 95 GLU A C 1
ATOM 753 O O . GLU A 1 95 ? 0.392 6.127 -11.849 1.00 98.75 95 GLU A O 1
ATOM 758 N N . GLY A 1 96 ? 0.253 7.309 -9.939 1.00 98.44 96 GLY A N 1
ATOM 759 C CA . GLY A 1 96 ? 1.507 8.032 -10.120 1.00 98.44 96 GLY A CA 1
ATOM 760 C C . GLY A 1 96 ? 2.734 7.117 -10.162 1.00 98.44 96 GLY A C 1
ATOM 761 O O . GLY A 1 96 ? 3.611 7.317 -11.005 1.00 98.44 96 GLY A O 1
ATOM 762 N N . LEU A 1 97 ? 2.804 6.109 -9.286 1.00 98.50 97 LEU A N 1
ATOM 763 C CA . LEU A 1 97 ? 3.902 5.136 -9.250 1.00 98.50 97 LEU A CA 1
ATOM 764 C C . LEU A 1 97 ? 3.919 4.239 -10.490 1.00 98.50 97 LEU A C 1
ATOM 766 O O . LEU A 1 97 ? 4.969 4.080 -11.112 1.00 98.50 97 LEU A O 1
ATOM 770 N N . TYR A 1 98 ? 2.771 3.690 -10.887 1.00 98.75 98 TYR A N 1
ATOM 771 C CA . TYR A 1 98 ? 2.668 2.859 -12.086 1.00 98.75 98 TYR A CA 1
ATOM 772 C C . TYR A 1 98 ? 3.025 3.640 -13.352 1.00 98.75 98 TYR A C 1
ATOM 774 O O . TYR A 1 98 ? 3.824 3.164 -14.160 1.00 98.75 98 TYR A O 1
ATOM 782 N N . THR A 1 99 ? 2.521 4.869 -13.480 1.00 98.56 99 THR A N 1
ATOM 783 C CA . THR A 1 99 ? 2.873 5.766 -14.592 1.00 98.56 99 THR A CA 1
ATOM 784 C C . THR A 1 99 ? 4.369 6.086 -14.585 1.00 98.56 99 THR A C 1
ATOM 786 O O . THR A 1 99 ? 5.029 6.030 -15.618 1.00 98.56 99 THR A O 1
ATOM 789 N N . ALA A 1 100 ? 4.950 6.352 -13.410 1.00 98.31 100 ALA A N 1
ATOM 790 C CA . ALA A 1 100 ? 6.382 6.603 -13.263 1.00 98.31 100 ALA A CA 1
ATOM 791 C C . ALA A 1 100 ? 7.264 5.394 -13.606 1.00 98.31 100 ALA A C 1
ATOM 793 O O . ALA A 1 100 ? 8.455 5.581 -13.846 1.00 98.31 100 ALA A O 1
ATOM 794 N N . MET A 1 101 ? 6.723 4.178 -13.649 1.00 98.25 101 MET A N 1
ATOM 795 C CA . MET A 1 101 ? 7.493 2.963 -13.925 1.00 98.25 101 MET A CA 1
ATOM 796 C C . MET A 1 101 ? 7.295 2.410 -15.340 1.00 98.25 101 MET A C 1
ATOM 798 O O . MET A 1 101 ? 8.106 1.581 -15.758 1.00 98.25 101 MET A O 1
ATOM 802 N N . GLU A 1 102 ? 6.324 2.925 -16.107 1.00 97.44 102 GLU A N 1
ATOM 803 C CA . GLU A 1 102 ? 6.110 2.603 -17.534 1.00 97.44 102 GLU A CA 1
ATOM 804 C C . GLU A 1 102 ? 6.110 1.086 -17.793 1.00 97.44 102 GLU A C 1
ATOM 806 O O . GLU A 1 102 ? 6.884 0.566 -18.594 1.00 97.44 102 GLU A O 1
ATOM 811 N N . GLY A 1 103 ? 5.310 0.353 -17.016 1.00 96.06 103 GLY A N 1
ATOM 812 C CA . GLY A 1 103 ? 5.179 -1.103 -17.133 1.00 96.06 103 GLY A CA 1
ATOM 813 C C . GLY A 1 103 ? 6.238 -1.935 -16.412 1.00 96.06 103 GLY A C 1
ATOM 814 O O . GLY A 1 103 ? 6.096 -3.154 -16.298 1.00 96.06 103 GLY A O 1
ATOM 815 N N . ARG A 1 104 ? 7.284 -1.313 -15.852 1.00 98.12 104 ARG A N 1
ATOM 816 C CA . ARG A 1 104 ? 8.210 -2.029 -14.962 1.00 98.12 104 ARG A CA 1
ATOM 817 C C . ARG A 1 104 ? 7.488 -2.479 -13.684 1.00 98.12 104 ARG A C 1
ATOM 819 O O . ARG A 1 104 ? 6.623 -1.754 -13.188 1.00 98.12 104 ARG A O 1
ATOM 826 N N . PRO A 1 105 ? 7.860 -3.634 -13.104 1.00 98.25 105 PRO A N 1
ATOM 827 C CA . PRO A 1 105 ? 7.224 -4.145 -11.897 1.00 98.25 105 PRO A CA 1
ATOM 828 C C . PRO A 1 105 ? 7.249 -3.158 -10.730 1.00 98.25 105 PRO A C 1
ATOM 830 O O . PRO A 1 105 ? 8.284 -2.562 -10.439 1.00 98.25 105 PRO A O 1
ATOM 833 N N . VAL A 1 106 ? 6.126 -3.053 -10.019 1.00 98.69 106 VAL A N 1
ATOM 834 C CA . VAL A 1 106 ? 6.003 -2.276 -8.779 1.00 98.69 106 VAL A CA 1
ATOM 835 C C . VAL A 1 106 ? 5.455 -3.182 -7.685 1.00 98.69 106 VAL A C 1
ATOM 837 O O . VAL A 1 106 ? 4.317 -3.647 -7.776 1.00 98.69 106 VAL A O 1
ATOM 840 N N . ILE A 1 107 ? 6.286 -3.463 -6.679 1.00 98.75 107 ILE A N 1
ATOM 841 C CA . ILE A 1 107 ? 5.937 -4.298 -5.527 1.00 98.75 107 ILE A CA 1
ATOM 842 C C . ILE A 1 107 ? 5.496 -3.401 -4.371 1.00 98.75 107 ILE A C 1
ATOM 844 O O . ILE A 1 107 ? 6.293 -2.660 -3.798 1.00 98.75 107 ILE A O 1
ATOM 848 N N . ILE A 1 108 ? 4.217 -3.496 -4.015 1.00 98.75 108 ILE A N 1
ATOM 849 C CA . ILE A 1 108 ? 3.567 -2.659 -3.007 1.00 98.75 108 ILE A CA 1
ATOM 850 C C . ILE A 1 108 ? 3.404 -3.459 -1.726 1.00 98.75 108 ILE A C 1
ATOM 852 O O . ILE A 1 108 ? 2.715 -4.482 -1.707 1.00 98.75 108 ILE A O 1
ATOM 856 N N . ARG A 1 109 ? 4.023 -2.985 -0.644 1.00 98.69 109 ARG A N 1
ATOM 857 C CA . ARG A 1 109 ? 3.874 -3.576 0.683 1.00 98.69 109 ARG A CA 1
ATOM 858 C C . ARG A 1 109 ? 2.674 -2.966 1.390 1.00 98.69 109 ARG A C 1
ATOM 860 O O . ARG A 1 109 ? 2.562 -1.744 1.492 1.00 98.69 109 ARG A O 1
ATOM 867 N N . PHE A 1 110 ? 1.793 -3.821 1.893 1.00 98.06 110 PHE A N 1
ATOM 868 C CA . PHE A 1 110 ? 0.668 -3.384 2.720 1.00 98.06 110 PHE A CA 1
ATOM 869 C C . PHE A 1 110 ? 1.141 -2.777 4.044 1.00 98.06 110 PHE A C 1
ATOM 871 O O . PHE A 1 110 ? 2.315 -2.898 4.400 1.00 98.06 110 PHE A O 1
ATOM 878 N N . LEU A 1 111 ? 0.219 -2.099 4.731 1.00 97.25 111 LEU A N 1
ATOM 879 C CA . LEU A 1 111 ? 0.486 -1.345 5.953 1.00 97.25 111 LEU A CA 1
ATOM 880 C C . LEU A 1 111 ? 1.215 -2.210 6.996 1.00 97.25 111 LEU A C 1
ATOM 882 O O . LEU A 1 111 ? 0.710 -3.251 7.416 1.00 97.25 111 LEU A O 1
ATOM 886 N N . ASP A 1 112 ? 2.404 -1.770 7.400 1.00 96.19 112 ASP A N 1
ATOM 887 C CA . ASP A 1 112 ? 3.280 -2.479 8.331 1.00 96.19 112 ASP A CA 1
ATOM 888 C C . ASP A 1 112 ? 3.291 -1.966 9.781 1.00 96.19 112 ASP A C 1
ATOM 890 O O . ASP A 1 112 ? 3.416 -2.821 10.650 1.00 96.19 112 ASP A O 1
ATOM 894 N N . PRO A 1 113 ? 3.213 -0.658 10.102 1.00 94.56 113 PRO A N 1
ATOM 895 C CA . PRO A 1 113 ? 3.407 -0.156 11.455 1.00 94.56 113 PRO A CA 1
ATOM 896 C C . PRO A 1 113 ? 2.171 -0.396 12.328 1.00 94.56 113 PRO A C 1
ATOM 898 O O . PRO A 1 113 ? 1.051 -0.501 11.815 1.00 94.56 113 PRO A O 1
ATOM 901 N N . PRO A 1 114 ? 2.359 -0.480 13.653 1.00 94.12 114 PRO A N 1
ATOM 902 C CA . PRO A 1 114 ? 1.259 -0.530 14.601 1.00 94.12 114 PRO A CA 1
ATOM 903 C C . PRO A 1 114 ? 0.468 0.786 14.608 1.00 94.12 114 PRO A C 1
ATOM 905 O O . PRO A 1 114 ? 0.984 1.863 14.303 1.00 94.12 114 PRO A O 1
ATOM 908 N N . LEU A 1 115 ? -0.807 0.706 14.993 1.00 93.44 115 LEU A N 1
ATOM 909 C CA . LEU A 1 115 ? -1.731 1.841 14.899 1.00 93.44 115 LEU A CA 1
ATOM 910 C C . LEU A 1 115 ? -1.356 3.026 15.804 1.00 93.44 115 LEU A C 1
ATOM 912 O O . LEU A 1 115 ? -1.680 4.165 15.470 1.00 93.44 115 LEU A O 1
ATOM 916 N N . HIS A 1 116 ? -0.651 2.790 16.915 1.00 91.19 116 HIS A N 1
ATOM 917 C CA . HIS A 1 116 ? -0.244 3.866 17.822 1.00 91.19 116 HIS A CA 1
ATOM 918 C C . HIS A 1 116 ? 0.723 4.870 17.175 1.00 91.19 116 HIS A C 1
ATOM 920 O O . HIS A 1 116 ? 0.761 6.017 17.608 1.00 91.19 116 HIS A O 1
ATOM 926 N N . GLU A 1 117 ? 1.447 4.498 16.111 1.00 91.06 117 GLU A N 1
ATOM 927 C CA . GLU A 1 117 ? 2.322 5.432 15.383 1.00 91.06 117 GLU A CA 1
ATOM 928 C C . GLU A 1 117 ? 1.542 6.563 14.682 1.00 91.06 117 GLU A C 1
ATOM 930 O O . GLU A 1 117 ? 2.112 7.611 14.378 1.00 91.06 117 GLU A O 1
ATOM 935 N N . PHE A 1 118 ? 0.234 6.396 14.451 1.00 92.06 118 PHE A N 1
ATOM 936 C CA . PHE A 1 118 ? -0.625 7.416 13.831 1.00 92.06 118 PHE A CA 1
ATOM 937 C C . PHE A 1 118 ? -1.305 8.346 14.848 1.00 92.06 118 PHE A C 1
ATOM 939 O O . PHE A 1 118 ? -1.913 9.358 14.468 1.00 92.06 118 PHE A O 1
ATOM 946 N N . LEU A 1 119 ? -1.226 8.018 16.138 1.00 91.00 119 LEU A N 1
ATOM 947 C CA . LEU A 1 119 ? -1.885 8.760 17.206 1.00 91.00 119 LEU A CA 1
ATOM 948 C C . LEU A 1 119 ? -0.961 9.832 17.811 1.00 91.00 119 LEU A C 1
ATOM 950 O O . LEU A 1 119 ? 0.262 9.682 17.815 1.00 91.00 119 LEU A O 1
ATOM 954 N N . PRO A 1 120 ? -1.524 10.957 18.288 1.00 89.88 120 PRO A N 1
ATOM 955 C CA . PRO A 1 120 ? -0.753 11.999 18.961 1.00 89.88 120 PRO A CA 1
ATOM 956 C C . PRO A 1 120 ? -0.191 11.509 20.301 1.00 89.88 120 PRO A C 1
ATOM 958 O O . PRO A 1 120 ? -0.816 10.716 20.999 1.00 89.88 120 PRO A O 1
ATOM 961 N N . THR A 1 121 ? 0.961 12.049 20.698 1.00 88.06 121 THR A N 1
ATOM 962 C CA . THR A 1 121 ? 1.577 11.768 22.008 1.00 88.06 121 THR A CA 1
ATOM 963 C C . THR A 1 121 ? 1.544 12.959 22.961 1.00 88.06 121 THR A C 1
ATOM 965 O O . THR A 1 121 ? 1.668 12.779 24.170 1.00 88.06 121 THR A O 1
ATOM 968 N N . LYS A 1 122 ? 1.390 14.185 22.449 1.00 91.06 122 LYS A N 1
ATOM 969 C CA . LYS A 1 122 ? 1.352 15.401 23.267 1.00 91.06 122 LYS A CA 1
ATOM 970 C C . LYS A 1 122 ? -0.076 15.709 23.689 1.00 91.06 122 LYS A C 1
ATOM 972 O O . LYS A 1 122 ? -0.974 15.701 22.857 1.00 91.06 122 LYS A O 1
ATOM 977 N N . GLU A 1 123 ? -0.248 16.093 24.949 1.00 90.81 123 GLU A N 1
ATOM 978 C CA . GLU A 1 123 ? -1.555 16.420 25.532 1.00 90.81 123 GLU A CA 1
ATOM 979 C C . GLU A 1 123 ? -2.334 17.461 24.714 1.00 90.81 123 GLU A C 1
ATOM 981 O O . GLU A 1 123 ? -3.497 17.257 24.388 1.00 90.81 123 GLU A O 1
ATOM 986 N N . LYS A 1 124 ? -1.659 18.534 24.285 1.00 91.88 124 LYS A N 1
ATOM 987 C CA . LYS A 1 124 ? -2.266 19.576 23.448 1.00 91.88 124 LYS A CA 1
ATOM 988 C C . LYS A 1 124 ? -2.792 19.028 22.114 1.00 91.88 124 LYS A C 1
ATOM 990 O O . LYS A 1 124 ? -3.872 19.409 21.679 1.00 91.88 124 LYS A O 1
ATOM 995 N N . ASP A 1 125 ? -2.036 18.130 21.485 1.00 89.12 125 ASP A N 1
ATOM 996 C CA . ASP A 1 125 ? -2.418 17.532 20.204 1.00 89.12 125 ASP A CA 1
ATOM 997 C C . ASP A 1 125 ? -3.603 16.568 20.405 1.00 89.12 125 ASP A C 1
ATOM 999 O O . ASP A 1 125 ? -4.483 16.490 19.553 1.00 89.12 125 ASP A O 1
ATOM 1003 N N . ILE A 1 126 ? -3.661 15.864 21.545 1.00 91.50 126 ILE A N 1
ATOM 1004 C CA . ILE A 1 126 ? -4.794 15.005 21.929 1.00 91.50 126 ILE A CA 1
ATOM 1005 C C . ILE A 1 126 ? -6.072 15.840 22.070 1.00 91.50 126 ILE A C 1
ATOM 1007 O O . ILE A 1 126 ? -7.098 15.466 21.506 1.00 91.50 126 ILE A O 1
ATOM 1011 N N . GLU A 1 127 ? -6.022 16.965 22.788 1.00 92.69 127 GLU A N 1
ATOM 1012 C CA . GLU A 1 127 ? -7.176 17.862 22.949 1.00 92.69 127 GLU A CA 1
ATOM 1013 C C . GLU A 1 127 ? -7.673 18.408 21.605 1.00 92.69 127 GLU A C 1
ATOM 1015 O O . GLU A 1 127 ? -8.875 18.383 21.329 1.00 92.69 127 GLU A O 1
ATOM 1020 N N . GLU A 1 128 ? -6.748 18.847 20.747 1.00 89.62 128 GLU A N 1
ATOM 1021 C CA . GLU A 1 128 ? -7.060 19.357 19.411 1.00 89.62 128 GLU A CA 1
ATOM 1022 C C . GLU A 1 128 ? -7.735 18.285 18.546 1.00 89.62 128 GLU A C 1
ATOM 1024 O O . GLU A 1 128 ? -8.811 18.513 17.994 1.00 89.62 128 GLU A O 1
ATOM 1029 N N . ILE A 1 129 ? -7.152 17.086 18.484 1.00 87.31 129 ILE A N 1
ATOM 1030 C CA . ILE A 1 129 ? -7.657 15.980 17.661 1.00 87.31 129 ILE A CA 1
ATOM 1031 C C . ILE A 1 129 ? -9.002 15.466 18.179 1.00 87.31 129 ILE A C 1
ATOM 1033 O O . ILE A 1 129 ? -9.894 15.191 17.377 1.00 87.31 129 ILE A O 1
ATOM 1037 N N . ALA A 1 130 ? -9.184 15.374 19.499 1.00 91.12 130 ALA A N 1
ATOM 1038 C CA . ALA A 1 130 ? -10.469 15.003 20.084 1.00 91.12 130 ALA A CA 1
ATOM 1039 C C . ALA A 1 130 ? -11.572 16.002 19.691 1.00 91.12 130 ALA A C 1
ATOM 1041 O O . ALA A 1 130 ? -12.664 15.588 19.296 1.00 91.12 130 ALA A O 1
ATOM 1042 N N . GLY A 1 131 ? -11.258 17.304 19.718 1.00 89.88 131 GLY A N 1
ATOM 1043 C CA . GLY A 1 131 ? -12.155 18.363 19.259 1.00 89.88 131 GLY A CA 1
ATOM 1044 C C . GLY A 1 131 ? -12.483 18.268 17.766 1.00 89.88 131 GLY A C 1
ATOM 1045 O O . GLY A 1 131 ? -13.654 18.327 17.395 1.00 89.88 131 GLY A O 1
ATOM 1046 N N . GLU A 1 132 ? -11.478 18.062 16.908 1.00 86.62 132 GLU A N 1
ATOM 1047 C CA . GLU A 1 132 ? -11.680 17.903 15.458 1.00 86.62 132 GLU A CA 1
ATOM 1048 C C . GLU A 1 132 ? -12.552 16.691 15.104 1.00 86.62 132 GLU A C 1
ATOM 1050 O O . GLU A 1 132 ? -13.334 16.739 14.154 1.00 86.62 132 GLU A O 1
ATOM 1055 N N . MET A 1 133 ? -12.411 15.604 15.862 1.00 85.12 133 MET A N 1
ATOM 1056 C CA . MET A 1 133 ? -13.117 14.343 15.632 1.00 85.12 133 MET A CA 1
ATOM 1057 C C . MET A 1 133 ? -14.458 14.264 16.370 1.00 85.12 133 MET A C 1
ATOM 1059 O O . MET A 1 133 ? -15.189 13.290 16.201 1.00 85.12 133 MET A O 1
ATOM 1063 N N . ASN A 1 134 ? -14.797 15.294 17.154 1.00 89.75 134 ASN A N 1
ATOM 1064 C CA . ASN A 1 134 ? -16.012 15.377 17.960 1.00 89.75 134 ASN A CA 1
ATOM 1065 C C . ASN A 1 134 ? -16.179 14.186 18.928 1.00 89.75 134 ASN A C 1
ATOM 1067 O O . ASN A 1 134 ? -17.278 13.655 19.102 1.00 89.75 134 ASN A O 1
ATOM 1071 N N . ILE A 1 135 ? -15.072 13.766 19.548 1.00 91.25 135 ILE A N 1
ATOM 1072 C CA . ILE A 1 135 ? -15.011 12.715 20.577 1.00 91.25 135 ILE A CA 1
ATOM 1073 C C . ILE A 1 135 ? -14.520 13.301 21.902 1.00 91.25 135 ILE A C 1
ATOM 1075 O O . ILE A 1 135 ? -13.936 14.384 21.949 1.00 91.25 135 ILE A O 1
ATOM 1079 N N . SER A 1 136 ? -14.731 12.588 23.009 1.00 94.50 136 SER A N 1
ATOM 1080 C CA . SER A 1 136 ? -14.185 13.034 24.291 1.00 94.50 136 SER A CA 1
ATOM 1081 C C . SER A 1 136 ? -12.665 12.828 24.342 1.00 94.50 136 SER A C 1
ATOM 1083 O O . SER A 1 136 ? -12.139 11.821 23.866 1.00 94.50 136 SER A O 1
ATOM 1085 N N . VAL A 1 137 ? -11.954 13.766 24.979 1.00 94.19 137 VAL A N 1
ATOM 1086 C CA . VAL A 1 137 ? -10.507 13.643 25.250 1.00 94.19 137 VAL A CA 1
ATOM 1087 C C . VAL A 1 137 ? -10.208 12.349 26.007 1.00 94.19 137 VAL A C 1
ATOM 1089 O O . VAL A 1 137 ? -9.223 11.677 25.718 1.00 94.19 137 VAL A O 1
ATOM 1092 N N . GLN A 1 138 ? -11.082 11.975 26.948 1.00 94.56 138 GLN A N 1
ATOM 1093 C CA . GLN A 1 138 ? -10.937 10.739 27.709 1.00 94.56 138 GLN A CA 1
ATOM 1094 C C . GLN A 1 138 ? -11.001 9.506 26.804 1.00 94.56 138 GLN A C 1
ATOM 1096 O O . GLN A 1 138 ? -10.116 8.665 26.883 1.00 94.56 138 GLN A O 1
ATOM 1101 N N . HIS A 1 139 ? -11.974 9.437 25.892 1.00 92.50 139 HIS A N 1
ATOM 1102 C CA . HIS A 1 139 ? -12.083 8.319 24.958 1.00 92.50 139 HIS A CA 1
ATOM 1103 C C . HIS A 1 139 ? -10.834 8.196 24.069 1.00 92.50 139 HIS A C 1
ATOM 1105 O O . HIS A 1 139 ? -10.294 7.103 23.919 1.00 92.50 139 HIS A O 1
ATOM 1111 N N . LEU A 1 140 ? -10.305 9.313 23.550 1.00 93.44 140 LEU A N 1
ATOM 1112 C CA . LEU A 1 140 ? -9.062 9.288 22.770 1.00 93.44 140 LEU A CA 1
ATOM 1113 C C . LEU A 1 140 ? -7.865 8.794 23.602 1.00 93.44 140 LEU A C 1
ATOM 1115 O O . LEU A 1 140 ? -7.059 8.006 23.108 1.00 93.44 140 LEU A O 1
ATOM 1119 N N . LYS A 1 141 ? -7.756 9.210 24.870 1.00 94.19 141 LYS A N 1
ATOM 1120 C CA . LYS A 1 141 ? -6.719 8.710 25.788 1.00 94.19 141 LYS A CA 1
ATOM 1121 C C . LYS A 1 141 ? -6.858 7.218 26.064 1.00 94.19 141 LYS A C 1
ATOM 1123 O O . LYS A 1 141 ? -5.843 6.523 26.093 1.00 94.19 141 LYS A O 1
ATOM 1128 N N . ASP A 1 142 ? -8.082 6.728 26.223 1.00 94.62 142 ASP A N 1
ATOM 1129 C CA . ASP A 1 142 ? -8.351 5.308 26.446 1.00 94.62 142 ASP A CA 1
ATOM 1130 C C . ASP A 1 142 ? -7.913 4.480 25.226 1.00 94.62 142 ASP A C 1
ATOM 1132 O O . ASP A 1 142 ? -7.212 3.477 25.380 1.00 94.62 142 ASP A O 1
ATOM 1136 N N . VAL A 1 143 ? -8.213 4.950 24.006 1.00 93.50 143 VAL A N 1
ATOM 1137 C CA . VAL A 1 143 ? -7.747 4.322 22.756 1.00 93.50 143 VAL A CA 1
ATOM 1138 C C . VAL A 1 143 ? -6.218 4.330 22.670 1.00 93.50 143 VAL A C 1
ATOM 1140 O O . VAL A 1 143 ? -5.623 3.273 22.450 1.00 93.50 143 VAL A O 1
ATOM 1143 N N . ILE A 1 144 ? -5.564 5.477 22.902 1.00 93.31 144 ILE A N 1
ATOM 1144 C CA . ILE A 1 144 ? -4.090 5.585 22.901 1.00 93.31 144 ILE A CA 1
ATOM 1145 C C . ILE A 1 144 ? -3.478 4.601 23.900 1.00 93.31 144 ILE A C 1
ATOM 1147 O O . ILE A 1 144 ? -2.545 3.872 23.560 1.00 93.31 144 ILE A O 1
ATOM 1151 N N . SER A 1 145 ? -4.017 4.548 25.119 1.00 93.56 145 SER A N 1
ATOM 1152 C CA . SER A 1 145 ? -3.524 3.645 26.157 1.00 93.56 145 SER A CA 1
ATOM 1153 C C . SER A 1 145 ? -3.74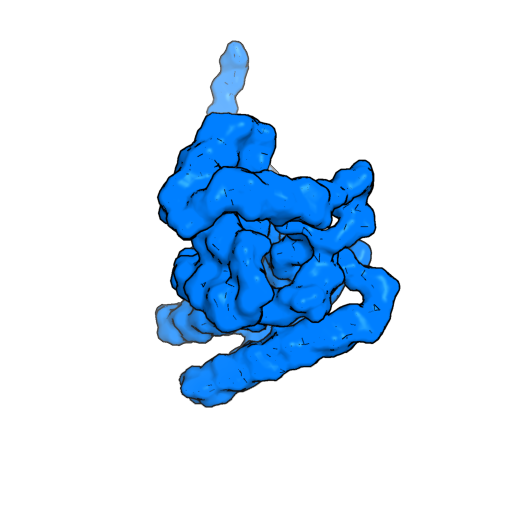3 2.177 25.792 1.00 93.56 145 SER A C 1
ATOM 1155 O O . SER A 1 145 ? -2.888 1.355 26.112 1.00 93.56 145 SER A O 1
ATOM 1157 N N . SER A 1 146 ? -4.855 1.839 25.131 1.00 93.44 146 SER A N 1
ATOM 1158 C CA . SER A 1 146 ? -5.153 0.465 24.702 1.00 93.44 146 SER A CA 1
ATOM 1159 C C . SER A 1 146 ? -4.236 -0.035 23.580 1.00 93.44 146 SER A C 1
ATOM 1161 O O . SER A 1 146 ? -3.948 -1.227 23.506 1.00 93.44 146 SER A O 1
ATOM 1163 N N . LEU A 1 147 ? -3.751 0.877 22.730 1.00 94.00 147 LEU A N 1
ATOM 1164 C CA . LEU A 1 147 ? -2.856 0.576 21.609 1.00 94.00 147 LEU A CA 1
ATOM 1165 C C . LEU A 1 147 ? -1.372 0.696 21.976 1.00 94.00 147 LEU A C 1
ATOM 1167 O O . LEU A 1 147 ? -0.510 0.434 21.133 1.00 94.00 147 LEU A O 1
ATOM 1171 N N . HIS A 1 148 ? -1.065 1.109 23.208 1.00 92.88 148 HIS A N 1
ATOM 1172 C CA . HIS A 1 148 ? 0.299 1.169 23.707 1.00 92.88 148 HIS A CA 1
ATOM 1173 C C . HIS A 1 148 ? 0.865 -0.243 23.875 1.00 92.88 148 HIS A C 1
ATOM 1175 O O . HIS A 1 148 ? 0.322 -1.082 24.594 1.00 92.88 148 HIS A O 1
ATOM 1181 N N . GLU A 1 149 ? 2.024 -0.483 23.272 1.00 92.38 149 GLU A N 1
ATOM 1182 C CA . GLU A 1 149 ? 2.703 -1.772 23.316 1.00 92.38 149 GLU A CA 1
ATOM 1183 C C . GLU A 1 149 ? 4.068 -1.637 23.980 1.00 92.38 149 GLU A C 1
ATOM 1185 O O . GLU A 1 149 ? 4.791 -0.672 23.750 1.00 92.38 149 GLU A O 1
ATOM 1190 N N . PHE A 1 150 ? 4.461 -2.642 24.765 1.00 92.44 150 PHE A N 1
ATOM 1191 C CA . PHE A 1 150 ? 5.790 -2.664 25.380 1.00 92.44 150 PHE A CA 1
ATOM 1192 C C . PHE A 1 150 ? 6.910 -2.784 24.329 1.00 92.44 150 PHE A C 1
ATOM 1194 O O . PHE A 1 150 ? 7.938 -2.126 24.448 1.00 92.44 150 PHE A O 1
ATOM 1201 N N . ASN A 1 151 ? 6.695 -3.588 23.276 1.00 94.31 151 ASN A N 1
ATOM 1202 C CA . ASN A 1 151 ? 7.637 -3.777 22.167 1.00 94.31 151 ASN A CA 1
ATOM 1203 C C . ASN A 1 151 ? 6.934 -3.607 20.802 1.00 94.31 151 ASN A C 1
ATOM 1205 O O . ASN A 1 151 ? 6.598 -4.614 20.169 1.00 94.31 151 ASN A O 1
ATOM 1209 N N . PRO A 1 152 ? 6.762 -2.367 20.302 1.00 92.69 152 PRO A N 1
ATOM 1210 C CA . PRO A 1 152 ? 6.079 -2.086 19.030 1.00 92.69 152 PRO A CA 1
ATOM 1211 C C . PRO A 1 152 ? 6.632 -2.843 17.812 1.00 92.69 152 PRO A C 1
ATOM 1213 O O . PRO A 1 152 ? 5.901 -3.218 16.896 1.00 92.69 152 PRO A O 1
ATOM 1216 N N . MET A 1 153 ? 7.940 -3.125 17.799 1.00 92.50 153 MET A N 1
ATOM 1217 C CA . MET A 1 153 ? 8.584 -3.878 16.715 1.00 92.50 153 MET A CA 1
ATOM 1218 C C . MET A 1 153 ? 8.023 -5.305 16.571 1.00 92.50 153 MET A C 1
ATOM 1220 O O . MET A 1 153 ? 7.992 -5.839 15.465 1.00 92.50 153 MET A O 1
ATOM 1224 N N . MET A 1 154 ? 7.557 -5.915 17.666 1.00 95.25 154 MET A N 1
ATOM 1225 C CA . MET A 1 154 ? 7.012 -7.279 17.696 1.00 95.25 154 MET A CA 1
ATOM 1226 C C . MET A 1 154 ? 5.498 -7.314 17.967 1.00 95.25 154 MET A C 1
ATOM 1228 O O . MET A 1 154 ? 4.963 -8.392 18.234 1.00 95.25 154 MET A O 1
ATOM 1232 N N . GLY A 1 155 ? 4.821 -6.166 17.891 1.00 95.69 155 GLY A N 1
ATOM 1233 C CA . GLY A 1 155 ? 3.429 -5.982 18.300 1.00 95.69 155 GLY A CA 1
ATOM 1234 C C . GLY A 1 155 ? 2.364 -6.294 17.241 1.00 95.69 155 GLY A C 1
ATOM 1235 O O . GLY A 1 155 ? 2.544 -7.133 16.344 1.00 95.69 155 GLY A O 1
ATOM 1236 N N . HIS A 1 156 ? 1.217 -5.630 17.362 1.00 97.12 156 HIS A N 1
ATOM 1237 C CA . HIS A 1 156 ? 0.040 -5.758 16.506 1.00 97.12 156 HIS A CA 1
ATOM 1238 C C . HIS A 1 156 ? 0.186 -4.904 15.248 1.00 97.12 156 HIS A C 1
ATOM 1240 O O . HIS A 1 156 ? -0.258 -3.761 15.159 1.00 97.12 156 HIS A O 1
ATOM 1246 N N . ARG A 1 157 ? 0.873 -5.481 14.265 1.00 97.25 157 ARG A N 1
ATOM 1247 C CA . ARG A 1 157 ? 1.316 -4.777 13.064 1.00 97.25 157 ARG A CA 1
ATOM 1248 C C . ARG A 1 157 ? 1.351 -5.712 11.844 1.00 97.25 157 ARG A C 1
ATOM 1250 O O . ARG A 1 157 ? 1.168 -6.926 11.986 1.00 97.25 157 ARG A O 1
ATOM 1257 N N . GLY A 1 158 ? 1.565 -5.167 10.649 1.00 97.19 158 GLY A N 1
ATOM 1258 C CA . GLY A 1 158 ? 1.675 -5.935 9.403 1.00 97.19 158 GLY A CA 1
ATOM 1259 C C . GLY A 1 158 ? 0.514 -6.907 9.139 1.00 97.19 158 GLY A C 1
ATOM 1260 O O . GLY A 1 158 ? -0.661 -6.548 9.255 1.00 97.19 158 GLY A O 1
ATOM 1261 N N . CYS A 1 159 ? 0.824 -8.167 8.805 1.00 97.75 159 CYS A N 1
ATOM 1262 C CA . CYS A 1 159 ? -0.181 -9.202 8.534 1.00 97.75 159 CYS A CA 1
ATOM 1263 C C . CYS A 1 159 ? -1.207 -9.364 9.668 1.00 97.75 159 CYS A C 1
ATOM 1265 O O . CYS A 1 159 ? -2.388 -9.574 9.401 1.00 97.75 159 CYS A O 1
ATOM 1267 N N . ARG A 1 160 ? -0.787 -9.229 10.932 1.00 98.06 160 ARG A N 1
ATOM 1268 C CA . ARG A 1 160 ? -1.662 -9.389 12.108 1.00 98.06 160 ARG A CA 1
ATOM 1269 C C . ARG A 1 160 ? -2.743 -8.315 12.142 1.00 98.06 160 ARG A C 1
ATOM 1271 O O . ARG A 1 160 ? -3.891 -8.599 12.474 1.00 98.06 160 ARG A O 1
ATOM 1278 N N . LEU A 1 161 ? -2.384 -7.101 11.729 1.00 96.94 161 LEU A N 1
ATOM 1279 C CA . LEU A 1 161 ? -3.321 -5.993 11.616 1.00 96.94 161 LEU A CA 1
ATOM 1280 C C . LEU A 1 161 ? -4.357 -6.261 10.517 1.00 96.94 161 LEU A C 1
ATOM 1282 O O . LEU A 1 161 ? -5.544 -6.057 10.738 1.00 96.94 161 LEU A O 1
ATOM 1286 N N . CYS A 1 162 ? -3.932 -6.814 9.377 1.00 96.62 162 CYS A N 1
ATOM 1287 C CA . CYS A 1 162 ? -4.841 -7.230 8.301 1.00 96.62 162 CYS A CA 1
ATOM 1288 C C . CYS A 1 162 ? -5.752 -8.406 8.699 1.00 96.62 162 CYS A C 1
ATOM 1290 O O . CYS A 1 162 ? -6.824 -8.571 8.121 1.00 96.62 162 CYS A O 1
ATOM 1292 N N . VAL A 1 163 ? -5.336 -9.239 9.659 1.00 97.25 163 VAL A N 1
ATOM 1293 C CA . VAL A 1 163 ? -6.181 -10.311 10.206 1.00 97.25 163 VAL A CA 1
ATOM 1294 C C . VAL A 1 163 ? -7.287 -9.729 11.086 1.00 97.25 163 VAL A C 1
ATOM 1296 O O . VAL A 1 163 ? -8.449 -10.095 10.912 1.00 97.25 163 VAL A O 1
ATOM 1299 N N . SER A 1 164 ? -6.941 -8.815 11.998 1.00 96.62 164 SER A N 1
ATOM 1300 C CA . SER A 1 164 ? -7.899 -8.187 12.922 1.00 96.62 164 SER A CA 1
ATOM 1301 C C . SER A 1 164 ? -8.812 -7.159 12.247 1.00 96.62 164 SER A C 1
ATOM 1303 O O . SER A 1 164 ? -9.986 -7.077 12.592 1.00 96.62 164 SER A O 1
ATOM 1305 N N . TYR A 1 165 ? -8.284 -6.408 11.278 1.00 97.25 165 TYR A N 1
ATOM 1306 C CA . TYR A 1 165 ? -8.976 -5.338 10.555 1.00 97.25 165 TYR A CA 1
ATOM 1307 C C . TYR A 1 165 ? -8.905 -5.590 9.038 1.00 97.25 165 TYR A C 1
ATOM 1309 O O . TYR A 1 165 ? -8.161 -4.912 8.316 1.00 97.25 165 TYR A O 1
ATOM 1317 N N . PRO A 1 166 ? -9.644 -6.592 8.527 1.00 97.94 166 PRO A N 1
ATOM 1318 C CA . PRO A 1 166 ? -9.583 -7.008 7.124 1.00 97.94 166 PRO A CA 1
ATOM 1319 C C . PRO A 1 166 ? -9.922 -5.884 6.136 1.00 97.94 166 PRO A C 1
ATOM 1321 O O . PRO A 1 166 ? -9.386 -5.849 5.027 1.00 97.94 166 PRO A O 1
ATOM 1324 N N . GLU A 1 167 ? -10.755 -4.926 6.542 1.00 97.88 167 GLU A N 1
ATOM 1325 C CA . GLU A 1 167 ? -11.117 -3.746 5.757 1.00 97.88 167 GLU A CA 1
ATOM 1326 C C . GLU A 1 167 ? -9.909 -2.898 5.321 1.00 97.88 167 GLU A C 1
ATOM 1328 O O . GLU A 1 167 ? -9.977 -2.269 4.262 1.00 97.88 167 GLU A O 1
ATOM 1333 N N . ILE A 1 168 ? -8.790 -2.918 6.061 1.00 97.38 168 ILE A N 1
ATOM 1334 C CA . ILE A 1 168 ? -7.548 -2.231 5.663 1.00 97.38 168 ILE A CA 1
ATOM 1335 C C . ILE A 1 168 ? -6.981 -2.884 4.399 1.00 97.38 168 ILE A C 1
ATOM 1337 O O . ILE A 1 168 ? -6.739 -2.202 3.402 1.00 97.38 168 ILE A O 1
ATOM 1341 N N . ALA A 1 169 ? -6.829 -4.212 4.408 1.00 98.06 169 ALA A N 1
ATOM 1342 C CA . ALA A 1 169 ? -6.317 -4.965 3.266 1.00 98.06 169 ALA A CA 1
ATOM 1343 C C . ALA A 1 169 ? -7.251 -4.857 2.050 1.00 98.06 169 ALA A C 1
ATOM 1345 O O . ALA A 1 169 ? -6.781 -4.725 0.918 1.00 98.06 169 ALA A O 1
ATOM 1346 N N . GLU A 1 170 ? -8.569 -4.867 2.266 1.00 98.50 170 GLU A N 1
ATOM 1347 C CA . GLU A 1 170 ? -9.560 -4.667 1.201 1.00 98.50 170 GLU A CA 1
ATOM 1348 C C . GLU A 1 170 ? -9.455 -3.268 0.573 1.00 98.50 170 GLU A C 1
ATOM 1350 O O . GLU A 1 170 ? -9.474 -3.140 -0.656 1.00 98.50 170 GLU A O 1
ATOM 1355 N N . MET A 1 171 ? -9.301 -2.219 1.390 1.00 98.25 171 MET A N 1
ATOM 1356 C CA . MET A 1 171 ? -9.135 -0.848 0.898 1.00 98.25 171 MET A CA 1
ATOM 1357 C C . MET A 1 171 ? -7.833 -0.697 0.106 1.00 98.25 171 MET A C 1
ATOM 1359 O O . MET A 1 171 ? -7.881 -0.226 -1.031 1.00 98.25 171 MET A O 1
ATOM 1363 N N . GLN A 1 172 ? -6.698 -1.168 0.641 1.00 98.44 172 GLN A N 1
ATOM 1364 C CA . GLN A 1 172 ? -5.413 -1.100 -0.068 1.00 98.44 172 GLN A CA 1
ATOM 1365 C C . GLN A 1 172 ? -5.446 -1.909 -1.370 1.00 98.44 172 GLN A C 1
ATOM 1367 O O . GLN A 1 172 ? -4.992 -1.431 -2.406 1.00 98.44 172 GLN A O 1
ATOM 1372 N N . THR A 1 173 ? -6.059 -3.099 -1.361 1.00 98.81 173 THR A N 1
ATOM 1373 C CA . THR A 1 173 ? -6.268 -3.883 -2.590 1.00 98.81 173 THR A CA 1
ATOM 1374 C C . THR A 1 173 ? -7.098 -3.101 -3.602 1.00 98.81 173 THR A C 1
ATOM 1376 O O . THR A 1 173 ? -6.761 -3.070 -4.783 1.00 98.81 173 THR A O 1
ATOM 1379 N N . THR A 1 174 ? -8.165 -2.438 -3.150 1.00 98.81 174 THR A N 1
ATOM 1380 C CA . THR A 1 174 ? -9.019 -1.627 -4.023 1.00 98.81 174 THR A CA 1
ATOM 1381 C C . THR A 1 174 ? -8.242 -0.483 -4.662 1.00 98.81 174 THR A C 1
ATOM 1383 O O . THR A 1 174 ? -8.332 -0.302 -5.876 1.00 98.81 174 THR A O 1
ATOM 1386 N N . ALA A 1 175 ? -7.437 0.238 -3.879 1.00 98.69 175 ALA A N 1
ATOM 1387 C CA . ALA A 1 175 ? -6.582 1.312 -4.374 1.00 98.69 175 ALA A CA 1
ATOM 1388 C C . ALA A 1 175 ? -5.583 0.807 -5.427 1.00 98.69 1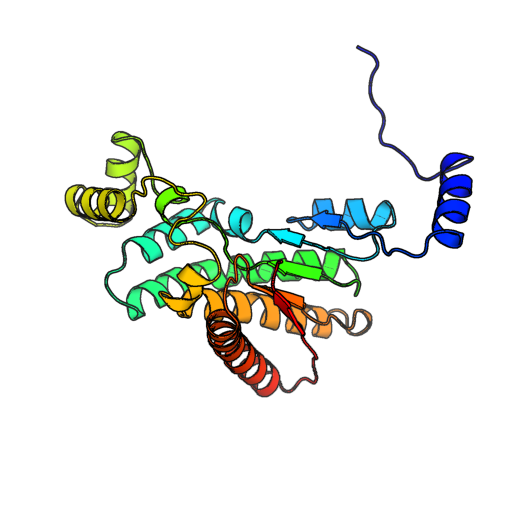75 ALA A C 1
ATOM 1390 O O . ALA A 1 175 ? -5.518 1.352 -6.526 1.00 98.69 175 ALA A O 1
ATOM 1391 N N . VAL A 1 176 ? -4.855 -0.271 -5.118 1.00 98.75 176 VAL A N 1
ATOM 1392 C CA . VAL A 1 176 ? -3.842 -0.873 -6.000 1.00 98.75 176 VAL A CA 1
ATOM 1393 C C . VAL A 1 176 ? -4.448 -1.334 -7.329 1.00 98.75 176 VAL A C 1
ATOM 1395 O O . VAL A 1 176 ? -3.933 -1.020 -8.402 1.00 98.75 176 VAL A O 1
ATOM 1398 N N . ILE A 1 177 ? -5.558 -2.073 -7.269 1.00 98.81 177 ILE A N 1
ATOM 1399 C CA . ILE A 1 177 ? -6.181 -2.676 -8.451 1.00 98.81 177 ILE A CA 1
ATOM 1400 C C . ILE A 1 177 ? -6.854 -1.617 -9.325 1.00 98.81 177 ILE A C 1
ATOM 1402 O O . ILE A 1 177 ? -6.656 -1.629 -10.539 1.00 98.81 177 ILE A O 1
ATOM 1406 N N . ASN A 1 178 ? -7.598 -0.674 -8.739 1.00 98.81 178 ASN A N 1
ATOM 1407 C CA . ASN A 1 178 ? -8.215 0.406 -9.513 1.00 98.81 178 ASN A CA 1
ATOM 1408 C C . ASN A 1 178 ? -7.162 1.295 -10.180 1.00 98.81 178 ASN A C 1
ATOM 1410 O O . ASN A 1 178 ? -7.330 1.648 -11.345 1.00 98.81 178 ASN A O 1
ATOM 1414 N N . ALA A 1 179 ? -6.067 1.603 -9.477 1.00 98.81 179 ALA A N 1
ATOM 1415 C CA . ALA A 1 179 ? -4.967 2.379 -10.035 1.00 98.81 179 ALA A CA 1
ATOM 1416 C C . ALA A 1 179 ? -4.366 1.700 -11.270 1.00 98.81 179 ALA A C 1
ATOM 1418 O O . ALA A 1 179 ? -4.219 2.323 -12.319 1.00 98.81 179 ALA A O 1
ATOM 1419 N N . ALA A 1 180 ? -4.083 0.399 -11.183 1.00 98.75 180 ALA A N 1
ATOM 1420 C CA . ALA A 1 180 ? -3.553 -0.357 -12.312 1.00 98.75 180 ALA A CA 1
ATOM 1421 C C . ALA A 1 180 ? -4.539 -0.448 -13.485 1.00 98.75 180 ALA A C 1
ATOM 1423 O O . ALA A 1 180 ? -4.133 -0.308 -14.637 1.00 98.75 180 ALA A O 1
ATOM 1424 N N . ILE A 1 181 ? -5.838 -0.623 -13.211 1.00 98.69 181 ILE A N 1
ATOM 1425 C CA . ILE A 1 181 ? -6.882 -0.599 -14.247 1.00 98.69 181 ILE A CA 1
ATOM 1426 C C . ILE A 1 181 ? -6.911 0.762 -14.951 1.00 98.69 181 ILE A C 1
ATOM 1428 O O . ILE A 1 181 ? -6.969 0.812 -16.179 1.00 98.69 181 ILE A O 1
ATOM 1432 N N . ASN A 1 182 ? -6.871 1.859 -14.193 1.00 98.62 182 ASN A N 1
ATOM 1433 C CA . ASN A 1 182 ? -6.898 3.211 -14.747 1.00 98.62 182 ASN A CA 1
ATOM 1434 C C . ASN A 1 182 ? -5.656 3.494 -15.593 1.00 98.62 182 ASN A C 1
ATOM 1436 O O . ASN A 1 182 ? -5.785 3.964 -16.723 1.00 98.62 182 ASN A O 1
ATOM 1440 N N . VAL A 1 183 ? -4.473 3.131 -15.093 1.00 98.62 183 VAL A N 1
ATOM 1441 C CA . VAL A 1 183 ? -3.215 3.306 -15.827 1.00 98.62 183 VAL A CA 1
ATOM 1442 C C . VAL A 1 183 ? -3.191 2.452 -17.088 1.00 98.62 183 VAL A C 1
ATOM 1444 O O . VAL A 1 183 ? -2.864 2.978 -18.138 1.00 98.62 183 VAL A O 1
ATOM 1447 N N . ASN A 1 184 ? -3.622 1.189 -17.047 1.00 98.31 184 ASN A N 1
ATOM 1448 C CA . ASN A 1 184 ? -3.686 0.348 -18.250 1.00 98.31 184 ASN A CA 1
ATOM 1449 C C . ASN A 1 184 ? -4.721 0.830 -19.279 1.00 98.31 184 ASN A C 1
ATOM 1451 O O . ASN A 1 184 ? -4.575 0.559 -20.466 1.00 98.31 184 ASN A O 1
ATOM 1455 N N . ARG A 1 185 ? -5.778 1.535 -18.857 1.00 97.94 185 ARG A N 1
ATOM 1456 C CA . ARG A 1 185 ? -6.722 2.173 -19.790 1.00 97.94 185 ARG A CA 1
ATOM 1457 C C . ARG A 1 185 ? -6.123 3.414 -20.449 1.00 97.94 185 ARG A C 1
ATOM 1459 O O . ARG A 1 185 ? -6.370 3.634 -21.629 1.00 97.94 185 ARG A O 1
ATOM 1466 N N . ALA A 1 186 ? -5.371 4.212 -19.691 1.00 98.06 186 ALA A N 1
ATOM 1467 C CA . ALA A 1 186 ? -4.710 5.416 -20.193 1.00 98.06 186 ALA A CA 1
ATOM 1468 C C . ALA A 1 186 ? -3.454 5.101 -21.028 1.00 98.06 186 ALA A C 1
ATOM 1470 O O . ALA A 1 186 ? -3.185 5.789 -22.009 1.00 98.06 186 ALA A O 1
ATOM 1471 N N . HIS A 1 187 ? -2.732 4.043 -20.655 1.00 97.44 187 HIS A N 1
ATOM 1472 C CA . HIS A 1 187 ? -1.468 3.583 -21.230 1.00 97.44 187 HIS A CA 1
ATOM 1473 C C . HIS A 1 187 ? -1.506 2.063 -21.471 1.00 97.44 187 HIS A C 1
ATOM 1475 O O . HIS A 1 187 ? -0.927 1.289 -20.695 1.00 97.44 187 HIS A O 1
ATOM 1481 N N . PRO A 1 188 ? -2.213 1.594 -22.518 1.00 95.56 188 PRO A N 1
ATOM 1482 C CA . PRO A 1 188 ? -2.347 0.166 -22.814 1.00 95.56 188 PRO A CA 1
ATOM 1483 C C . PRO A 1 188 ? -1.015 -0.565 -23.019 1.00 95.56 188 PRO A C 1
ATOM 1485 O O . PRO A 1 188 ? -0.944 -1.773 -22.803 1.00 95.56 188 PRO A O 1
ATOM 1488 N N . GLU A 1 189 ? 0.033 0.158 -23.413 1.00 96.88 189 GLU A N 1
ATOM 1489 C CA . GLU A 1 189 ? 1.385 -0.345 -23.654 1.00 96.88 189 GLU A CA 1
ATOM 1490 C C . GLU A 1 189 ? 2.169 -0.669 -22.376 1.00 96.88 189 GLU A C 1
ATOM 1492 O O . GLU A 1 189 ? 3.154 -1.403 -22.436 1.00 96.88 189 GLU A O 1
ATOM 1497 N N . TYR A 1 190 ? 1.753 -0.147 -21.215 1.00 97.31 190 TYR A N 1
ATOM 1498 C CA . TYR A 1 190 ? 2.460 -0.406 -19.957 1.00 97.31 190 TYR A CA 1
ATOM 1499 C C . TYR A 1 190 ? 2.192 -1.808 -19.418 1.00 97.31 190 TYR A C 1
ATOM 1501 O O . TYR A 1 190 ? 3.044 -2.345 -18.718 1.00 97.31 190 TYR A O 1
ATOM 1509 N N . HIS A 1 191 ? 1.042 -2.417 -19.729 1.00 96.25 191 HIS A N 1
ATOM 1510 C CA . HIS A 1 191 ? 0.691 -3.765 -19.262 1.00 96.25 191 HIS A CA 1
ATOM 1511 C C . HIS A 1 191 ? 0.967 -3.978 -17.760 1.00 96.25 191 HIS A C 1
ATOM 1513 O O . HIS A 1 191 ? 1.556 -4.978 -17.351 1.00 96.25 191 HIS A O 1
ATOM 1519 N N . VAL A 1 192 ? 0.567 -3.015 -16.927 1.00 98.06 192 VAL A N 1
ATOM 1520 C CA . VAL A 1 192 ? 0.796 -3.029 -15.481 1.00 98.06 192 VAL A CA 1
ATOM 1521 C C . VAL A 1 192 ? 0.175 -4.284 -14.867 1.00 98.06 192 VAL A C 1
ATOM 1523 O O . VAL A 1 192 ? -1.039 -4.480 -14.935 1.00 98.06 192 VAL A O 1
ATOM 1526 N N . GLU A 1 193 ? 1.011 -5.093 -14.215 1.00 97.94 193 GLU A N 1
ATOM 1527 C CA . GLU A 1 193 ? 0.612 -6.245 -13.403 1.00 97.94 193 GLU A CA 1
ATOM 1528 C C . GLU A 1 193 ? 0.918 -5.958 -11.922 1.00 97.94 193 GLU A C 1
ATOM 1530 O O . GLU A 1 193 ? 2.086 -6.004 -11.512 1.00 97.94 193 GLU A O 1
ATOM 1535 N N . PRO A 1 194 ? -0.095 -5.651 -11.089 1.00 98.06 194 PRO A N 1
ATOM 1536 C CA . PRO A 1 194 ? 0.116 -5.344 -9.678 1.00 98.06 194 PRO A CA 1
ATOM 1537 C C . PRO A 1 194 ? 0.805 -6.475 -8.916 1.00 98.06 194 PRO A C 1
ATOM 1539 O O . PRO A 1 194 ? 0.417 -7.641 -9.030 1.00 98.06 194 PRO A O 1
ATOM 1542 N N . ARG A 1 195 ? 1.789 -6.132 -8.078 1.00 98.62 195 ARG A N 1
ATOM 1543 C CA . ARG A 1 195 ? 2.438 -7.072 -7.157 1.00 98.62 195 ARG A CA 1
ATOM 1544 C C . ARG A 1 195 ? 2.228 -6.602 -5.724 1.00 98.62 195 ARG A C 1
ATOM 1546 O O . ARG A 1 195 ? 2.761 -5.576 -5.315 1.00 98.62 195 ARG A O 1
ATOM 1553 N N . ILE A 1 196 ? 1.436 -7.354 -4.973 1.00 98.81 196 ILE A N 1
ATOM 1554 C CA . ILE A 1 196 ? 1.056 -7.055 -3.592 1.00 98.81 196 ILE A CA 1
ATOM 1555 C C . ILE A 1 196 ? 1.902 -7.912 -2.650 1.00 98.81 196 ILE A C 1
ATOM 1557 O O . ILE A 1 196 ? 1.974 -9.130 -2.812 1.00 98.81 196 ILE A O 1
ATOM 1561 N N . MET A 1 197 ? 2.525 -7.283 -1.657 1.00 98.75 197 MET A N 1
ATOM 1562 C CA . MET A 1 197 ? 3.363 -7.934 -0.654 1.00 98.75 197 MET A CA 1
ATOM 1563 C C . MET A 1 197 ? 2.761 -7.773 0.744 1.00 98.75 197 MET A C 1
ATOM 1565 O O . MET A 1 197 ? 2.586 -6.654 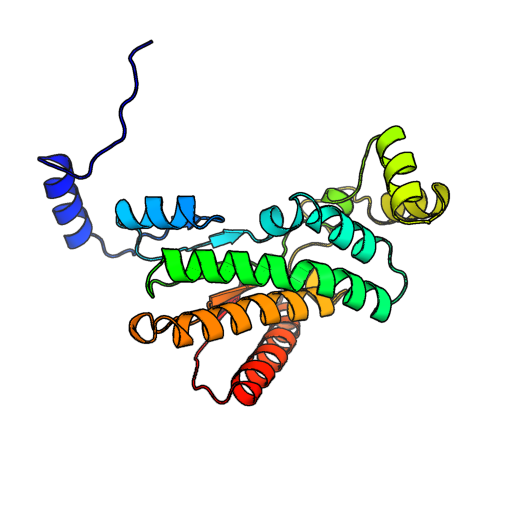1.231 1.00 98.75 197 MET A O 1
ATOM 1569 N N . ILE A 1 198 ? 2.484 -8.897 1.405 1.00 98.56 198 ILE A N 1
ATOM 1570 C CA . ILE A 1 198 ? 2.007 -8.919 2.793 1.00 98.56 198 ILE A CA 1
ATOM 1571 C C . ILE A 1 198 ? 3.219 -8.912 3.745 1.00 98.56 198 ILE A C 1
ATOM 1573 O O . ILE A 1 198 ? 4.092 -9.775 3.612 1.00 98.56 198 ILE A O 1
ATOM 1577 N N . PRO A 1 199 ? 3.332 -7.936 4.666 1.00 97.94 199 PRO A N 1
ATOM 1578 C CA . PRO A 1 199 ? 4.452 -7.855 5.604 1.00 97.94 199 PRO A CA 1
ATOM 1579 C C . PRO A 1 199 ? 4.277 -8.778 6.818 1.00 97.94 199 PRO A C 1
ATOM 1581 O O . PRO A 1 199 ? 3.155 -9.033 7.248 1.00 97.94 199 PRO A O 1
ATOM 1584 N N . LEU A 1 200 ? 5.397 -9.185 7.428 1.00 97.50 200 LEU A N 1
ATOM 1585 C CA . LEU A 1 200 ? 5.452 -9.850 8.742 1.00 97.50 200 LEU A CA 1
ATOM 1586 C C . LEU A 1 200 ? 4.579 -11.106 8.871 1.00 97.50 200 LEU A C 1
ATOM 1588 O O . LEU A 1 200 ? 3.915 -11.314 9.887 1.00 97.50 200 LEU A O 1
ATOM 1592 N N . VAL A 1 201 ? 4.585 -11.952 7.844 1.00 98.12 201 VAL A N 1
ATOM 1593 C CA . VAL A 1 201 ? 3.935 -13.260 7.927 1.00 98.12 201 VAL A CA 1
ATOM 1594 C C . VAL A 1 201 ? 4.870 -14.242 8.626 1.00 98.12 201 VAL A C 1
ATOM 1596 O O . VAL A 1 201 ? 5.992 -14.457 8.172 1.00 98.12 201 VAL A O 1
ATOM 1599 N N . GLY A 1 202 ? 4.403 -14.846 9.719 1.00 97.62 202 GLY A N 1
ATOM 1600 C CA . GLY A 1 202 ? 5.140 -15.893 10.434 1.00 97.62 202 GLY A CA 1
ATOM 1601 C C . GLY A 1 202 ? 4.604 -17.301 10.177 1.00 97.62 202 GLY A C 1
ATOM 1602 O O . GLY A 1 202 ? 5.304 -18.277 10.433 1.00 97.62 202 GLY A O 1
ATOM 1603 N N . GLU A 1 203 ? 3.370 -17.421 9.679 1.00 97.19 203 GLU A N 1
ATOM 1604 C CA . GLU A 1 203 ? 2.674 -18.702 9.537 1.00 97.19 203 GLU A CA 1
ATOM 1605 C C . GLU A 1 203 ? 1.857 -18.784 8.237 1.00 97.19 203 GLU A C 1
ATOM 1607 O O . GLU A 1 203 ? 1.207 -17.831 7.798 1.00 97.19 203 GLU A O 1
ATOM 1612 N N . ILE A 1 204 ? 1.813 -19.975 7.628 1.00 97.62 204 ILE A N 1
ATOM 1613 C CA . ILE A 1 204 ? 1.143 -20.187 6.331 1.00 97.62 204 ILE A CA 1
ATOM 1614 C C . ILE A 1 204 ? -0.359 -19.864 6.369 1.00 97.62 204 ILE A C 1
ATOM 1616 O O . ILE A 1 204 ? -0.946 -19.460 5.362 1.00 97.62 204 ILE A O 1
ATOM 1620 N N . ARG A 1 205 ? -1.001 -20.045 7.528 1.00 98.00 205 ARG A N 1
ATOM 1621 C CA . ARG A 1 205 ? -2.425 -19.746 7.726 1.00 98.00 205 ARG A CA 1
ATOM 1622 C C . ARG A 1 205 ? -2.708 -18.246 7.755 1.00 98.00 205 ARG A C 1
ATOM 1624 O O . ARG A 1 205 ? -3.727 -17.848 7.196 1.00 98.00 205 ARG A O 1
ATOM 1631 N N . GLU A 1 206 ? -1.803 -17.437 8.307 1.00 97.62 206 GLU A N 1
ATOM 1632 C CA . GLU A 1 206 ? -1.900 -15.971 8.248 1.00 97.62 206 GLU A CA 1
ATOM 1633 C C . GLU A 1 206 ? -1.855 -15.506 6.789 1.00 97.62 206 GLU A C 1
ATOM 1635 O O . GLU A 1 206 ? -2.766 -14.814 6.327 1.00 97.62 206 GLU A O 1
ATOM 1640 N N . MET A 1 207 ? -0.867 -16.001 6.026 1.00 97.75 207 MET A N 1
ATOM 1641 C CA . MET A 1 207 ? -0.756 -15.689 4.598 1.00 97.75 207 MET A CA 1
ATOM 1642 C C . MET A 1 207 ? -2.008 -16.115 3.835 1.00 97.75 207 MET A C 1
ATOM 1644 O O . MET A 1 207 ? -2.529 -15.360 3.017 1.00 97.75 207 MET A O 1
ATOM 1648 N N . ARG A 1 208 ? -2.509 -17.333 4.082 1.00 98.25 208 ARG A N 1
ATOM 1649 C CA . ARG A 1 208 ? -3.700 -17.856 3.397 1.00 98.25 208 ARG A CA 1
ATOM 1650 C C . ARG A 1 208 ? -4.928 -16.993 3.673 1.00 98.25 208 ARG A C 1
ATOM 1652 O O . ARG A 1 208 ? -5.681 -16.725 2.738 1.00 98.25 208 ARG A O 1
ATOM 1659 N N . TYR A 1 209 ? -5.110 -16.557 4.918 1.00 98.44 209 TYR A N 1
ATOM 1660 C CA . TYR A 1 209 ? -6.220 -15.693 5.306 1.00 98.44 209 TYR A CA 1
ATOM 1661 C C . TYR A 1 209 ? -6.155 -14.354 4.567 1.00 98.44 209 TYR A C 1
ATOM 1663 O O . TYR A 1 209 ? -7.066 -14.040 3.799 1.00 98.44 209 TYR A O 1
ATOM 1671 N N . VAL A 1 210 ? -5.051 -13.612 4.702 1.00 98.31 210 VAL A N 1
ATOM 1672 C CA . VAL A 1 210 ? -4.928 -12.280 4.086 1.00 98.31 210 VAL A CA 1
ATOM 1673 C C . VAL A 1 210 ? -4.940 -12.368 2.561 1.00 98.31 210 VAL A C 1
ATOM 1675 O O . VAL A 1 210 ? -5.641 -11.597 1.907 1.00 98.31 210 VAL A O 1
ATOM 1678 N N . LYS A 1 211 ? -4.267 -13.367 1.974 1.00 98.44 211 LYS A N 1
ATOM 1679 C CA . LYS A 1 211 ? -4.315 -13.608 0.526 1.00 98.44 211 LYS A CA 1
ATOM 1680 C C . LYS A 1 211 ? -5.744 -13.812 0.035 1.00 98.44 211 LYS A C 1
ATOM 1682 O O . LYS A 1 211 ? -6.076 -13.272 -1.012 1.00 98.44 211 LYS A O 1
ATOM 1687 N N . SER A 1 212 ? -6.586 -14.543 0.770 1.00 98.50 212 SER A N 1
ATOM 1688 C CA . SER A 1 212 ? -7.979 -14.772 0.364 1.00 98.50 212 SER A CA 1
ATOM 1689 C C . SER A 1 212 ? -8.803 -13.479 0.304 1.00 98.50 212 SER A C 1
ATOM 1691 O O . SER A 1 212 ? -9.623 -13.322 -0.602 1.00 98.50 212 SER A O 1
ATOM 1693 N N . LEU A 1 213 ? -8.548 -12.531 1.215 1.00 98.19 213 LEU A N 1
ATOM 1694 C CA . LEU A 1 213 ? -9.178 -11.207 1.213 1.00 98.19 213 LEU A CA 1
ATOM 1695 C C . LEU A 1 213 ? -8.732 -10.391 -0.003 1.00 98.19 213 LEU A C 1
ATOM 1697 O O . LEU A 1 213 ? -9.568 -9.831 -0.719 1.00 98.19 213 LEU A O 1
ATOM 1701 N N . VAL A 1 214 ? -7.420 -10.375 -0.260 1.00 98.62 214 VAL A N 1
ATOM 1702 C CA . VAL A 1 214 ? -6.819 -9.671 -1.400 1.00 98.62 214 VAL A CA 1
ATOM 1703 C C . VAL A 1 214 ? -7.351 -10.230 -2.714 1.00 98.62 214 VAL A C 1
ATOM 1705 O O . VAL A 1 214 ? -7.866 -9.472 -3.529 1.00 98.62 214 VAL A O 1
ATOM 1708 N N . THR A 1 215 ? -7.299 -11.549 -2.920 1.00 98.62 215 THR A N 1
ATOM 1709 C CA . THR A 1 215 ? -7.727 -12.149 -4.191 1.00 98.62 215 THR A CA 1
ATOM 1710 C C . THR A 1 215 ? -9.219 -11.954 -4.423 1.00 98.62 215 THR A C 1
ATOM 1712 O O . THR A 1 215 ? -9.613 -11.489 -5.485 1.00 98.62 215 THR A O 1
ATOM 1715 N N . LYS A 1 216 ? -10.062 -12.183 -3.404 1.00 98.69 216 LYS A N 1
ATOM 1716 C CA . LYS A 1 216 ? -11.514 -11.959 -3.512 1.00 98.69 216 LYS A CA 1
ATOM 1717 C C . LYS A 1 216 ? -11.844 -10.514 -3.897 1.00 98.69 216 LYS A C 1
ATOM 1719 O O . LYS A 1 216 ? -12.749 -10.281 -4.699 1.00 98.69 216 LYS A O 1
ATOM 1724 N N . THR A 1 217 ? -11.130 -9.549 -3.320 1.00 98.69 217 THR A N 1
ATOM 1725 C CA . THR A 1 217 ? -11.328 -8.123 -3.609 1.00 98.69 217 THR A CA 1
ATOM 1726 C C . THR A 1 217 ? -10.836 -7.769 -5.010 1.00 98.69 217 THR A C 1
ATOM 1728 O O . THR A 1 217 ? -11.582 -7.163 -5.780 1.00 98.69 217 THR A O 1
ATOM 1731 N N . ALA A 1 218 ? -9.621 -8.191 -5.366 1.00 98.75 218 ALA A N 1
ATOM 1732 C CA . ALA A 1 218 ? -9.022 -7.938 -6.672 1.00 98.75 218 ALA A CA 1
ATOM 1733 C C . ALA A 1 218 ? -9.845 -8.555 -7.810 1.00 98.75 218 ALA A C 1
ATOM 1735 O O . ALA A 1 218 ? -10.210 -7.849 -8.749 1.00 98.75 218 ALA A O 1
ATOM 1736 N N . ASP A 1 219 ? -10.218 -9.832 -7.692 1.00 98.62 219 ASP A N 1
ATOM 1737 C CA . ASP A 1 219 ? -10.987 -10.556 -8.709 1.00 98.62 219 ASP A CA 1
ATOM 1738 C C . ASP A 1 219 ? -12.348 -9.895 -8.949 1.00 98.62 219 ASP A C 1
ATOM 1740 O O . ASP A 1 219 ? -12.746 -9.681 -10.095 1.00 98.62 219 ASP A O 1
ATOM 1744 N N . LYS A 1 220 ? -13.037 -9.485 -7.875 1.00 98.69 220 LYS A N 1
ATOM 1745 C CA . LYS A 1 220 ? -14.311 -8.757 -7.968 1.00 98.69 220 LYS A CA 1
ATOM 1746 C C . LYS A 1 220 ? -14.161 -7.438 -8.731 1.00 98.69 220 LYS A C 1
ATOM 1748 O O . LYS A 1 220 ? -15.035 -7.093 -9.526 1.00 98.69 220 LYS A O 1
ATOM 1753 N N . LEU A 1 221 ? -13.092 -6.683 -8.478 1.00 98.62 221 LEU A N 1
ATOM 1754 C CA . LEU A 1 221 ? -12.841 -5.396 -9.137 1.00 98.62 221 LEU A CA 1
ATOM 1755 C C . LEU A 1 221 ? -12.483 -5.577 -10.614 1.00 98.62 221 LEU A C 1
ATOM 1757 O O . LEU A 1 221 ? -13.049 -4.888 -11.461 1.00 98.62 221 LEU A O 1
ATOM 1761 N N . ILE A 1 222 ? -11.611 -6.540 -10.923 1.00 98.44 222 ILE A N 1
ATOM 1762 C CA . ILE A 1 222 ? -11.204 -6.879 -12.293 1.00 98.44 222 ILE A CA 1
ATOM 1763 C C . ILE A 1 222 ? -12.416 -7.342 -13.106 1.00 98.44 222 ILE A C 1
ATOM 1765 O O . ILE A 1 222 ? -12.664 -6.822 -14.197 1.00 98.44 222 ILE A O 1
ATOM 1769 N N . GLN A 1 223 ? -13.228 -8.244 -12.543 1.00 98.31 223 GLN A N 1
ATOM 1770 C CA . GLN A 1 223 ? -14.461 -8.716 -13.172 1.00 98.31 223 GLN A CA 1
ATOM 1771 C C . GLN A 1 223 ? -15.443 -7.565 -13.412 1.00 98.31 223 GLN A C 1
ATOM 1773 O O . GLN A 1 223 ? -15.960 -7.422 -14.518 1.00 98.31 223 GLN A O 1
ATOM 1778 N N . LYS A 1 224 ? -15.678 -6.715 -12.402 1.00 98.31 224 LYS A N 1
ATOM 1779 C CA . LYS A 1 224 ? -16.569 -5.549 -12.524 1.00 98.31 224 LYS A CA 1
ATOM 1780 C C . LYS A 1 224 ? -16.084 -4.560 -13.588 1.00 98.31 224 LYS A C 1
ATOM 1782 O O . LYS A 1 224 ? -16.905 -3.933 -14.250 1.00 98.31 224 LYS A O 1
ATOM 1787 N N . ALA A 1 225 ? -14.772 -4.406 -13.744 1.00 97.88 225 ALA A N 1
ATOM 1788 C CA . ALA A 1 225 ? -14.173 -3.532 -14.745 1.00 97.88 225 ALA A CA 1
ATOM 1789 C C . ALA A 1 225 ? -14.193 -4.119 -16.167 1.00 97.88 225 ALA A C 1
ATOM 1791 O O . ALA A 1 225 ? -13.944 -3.368 -17.112 1.00 97.88 225 ALA A O 1
ATOM 1792 N N . GLY A 1 226 ? -14.474 -5.420 -16.319 1.00 97.62 226 GLY A N 1
ATOM 1793 C CA . GLY A 1 226 ? -14.529 -6.107 -17.610 1.00 97.62 226 GLY A CA 1
ATOM 1794 C C . GLY A 1 226 ? -13.176 -6.210 -18.318 1.00 97.62 226 GLY A C 1
ATOM 1795 O O . GLY A 1 226 ? -13.142 -6.291 -19.542 1.00 97.62 226 GLY A O 1
ATOM 1796 N N . VAL A 1 227 ? -12.064 -6.169 -17.576 1.00 96.44 227 VAL A N 1
ATOM 1797 C CA . VAL A 1 227 ? -10.702 -6.217 -18.135 1.00 96.44 227 VAL A CA 1
ATOM 1798 C C . VAL A 1 227 ? -10.016 -7.539 -17.806 1.00 96.44 227 VAL A C 1
ATOM 1800 O O . VAL A 1 227 ? -10.295 -8.157 -16.782 1.00 96.44 227 VAL A O 1
ATOM 1803 N N . GLN A 1 228 ? -9.079 -7.962 -18.653 1.00 94.56 228 GLN A N 1
ATOM 1804 C CA . GLN A 1 228 ? -8.149 -9.037 -18.315 1.00 94.56 228 GLN A CA 1
ATOM 1805 C C . GLN A 1 228 ? -6.884 -8.416 -17.723 1.00 94.56 228 GLN A C 1
ATOM 1807 O O . GLN A 1 228 ? -6.128 -7.755 -18.428 1.00 94.56 228 GLN A O 1
ATOM 1812 N N . MET A 1 229 ? -6.662 -8.613 -16.426 1.00 96.75 229 MET A N 1
ATOM 1813 C CA . MET A 1 229 ? -5.471 -8.131 -15.729 1.00 96.75 229 MET A CA 1
ATOM 1814 C C . MET A 1 229 ? -4.961 -9.222 -14.795 1.00 96.75 229 MET A C 1
ATOM 1816 O O . MET A 1 229 ? -5.734 -9.816 -14.045 1.00 96.75 229 MET A O 1
ATOM 1820 N N . LYS A 1 230 ? -3.656 -9.488 -14.843 1.00 97.69 230 LYS A N 1
ATOM 1821 C CA . LYS A 1 230 ? -2.990 -10.373 -13.886 1.00 97.69 230 LYS A CA 1
ATOM 1822 C C . LYS A 1 230 ? -2.479 -9.556 -12.709 1.00 97.69 230 LYS A C 1
ATOM 1824 O O . LYS A 1 230 ? -2.164 -8.379 -12.844 1.00 97.69 230 LYS A O 1
ATOM 1829 N N . TYR A 1 231 ? -2.371 -10.205 -11.561 1.00 98.56 231 TYR A N 1
ATOM 1830 C CA . TYR A 1 231 ? -1.727 -9.655 -10.378 1.00 98.56 231 TYR A CA 1
ATOM 1831 C C . TYR A 1 231 ? -1.049 -10.782 -9.599 1.00 98.56 231 TYR A C 1
ATOM 1833 O O . TYR A 1 231 ? -1.359 -11.964 -9.776 1.00 98.56 231 TYR A O 1
ATOM 1841 N N . GLN A 1 232 ? -0.104 -10.419 -8.739 1.00 98.56 232 GLN A N 1
ATOM 1842 C CA . GLN A 1 232 ? 0.620 -11.351 -7.882 1.00 98.56 232 GLN A CA 1
ATOM 1843 C C . GLN A 1 232 ? 0.448 -10.954 -6.420 1.00 98.56 232 GLN A C 1
ATOM 1845 O O . GLN A 1 232 ? 0.462 -9.773 -6.082 1.00 98.56 232 GLN A O 1
ATOM 1850 N N . VAL A 1 233 ? 0.320 -11.955 -5.549 1.00 98.56 233 VAL A N 1
ATOM 1851 C CA . VAL A 1 233 ? 0.286 -11.772 -4.094 1.00 98.56 233 VAL A CA 1
ATOM 1852 C C . VAL A 1 233 ? 1.400 -12.611 -3.484 1.00 98.56 233 VAL A C 1
ATOM 1854 O O . VAL A 1 233 ? 1.382 -13.841 -3.597 1.00 98.56 233 VAL A O 1
ATOM 1857 N N . GLY A 1 234 ? 2.362 -11.938 -2.864 1.00 98.25 234 GLY A N 1
ATOM 1858 C CA . GLY A 1 234 ? 3.524 -12.522 -2.203 1.00 98.25 234 GLY A CA 1
ATOM 1859 C C . GLY A 1 234 ? 3.646 -12.071 -0.749 1.00 98.25 234 GLY A C 1
ATOM 1860 O O . GLY A 1 234 ? 2.788 -11.362 -0.223 1.00 98.25 234 GLY A O 1
ATOM 1861 N N . THR A 1 235 ? 4.725 -12.490 -0.098 1.00 98.25 235 THR A N 1
ATOM 1862 C CA . THR A 1 235 ? 5.021 -12.157 1.299 1.00 98.25 235 THR A CA 1
ATOM 1863 C C . THR A 1 235 ? 6.461 -11.691 1.444 1.00 98.25 235 THR A C 1
ATOM 1865 O O . THR A 1 235 ? 7.328 -12.104 0.672 1.00 98.25 235 THR A O 1
ATOM 1868 N N . MET A 1 236 ? 6.699 -10.847 2.443 1.00 96.12 236 MET A N 1
ATOM 1869 C CA . MET A 1 236 ? 8.038 -10.557 2.950 1.00 96.12 236 MET A CA 1
ATOM 1870 C C . MET A 1 236 ? 8.533 -11.748 3.785 1.00 96.12 236 MET A C 1
ATOM 1872 O O . MET A 1 236 ? 7.722 -12.364 4.481 1.00 96.12 236 MET A O 1
ATOM 1876 N N . ILE A 1 237 ? 9.829 -12.060 3.686 1.00 93.81 237 ILE A N 1
ATOM 1877 C CA . ILE A 1 237 ? 10.549 -13.078 4.470 1.00 93.81 237 ILE A CA 1
ATOM 1878 C C . ILE A 1 237 ? 11.798 -12.425 5.049 1.00 93.81 237 ILE A C 1
ATOM 1880 O O . ILE A 1 237 ? 12.478 -11.721 4.267 1.00 93.81 237 ILE A O 1
#

Sequence (237 aa):
AIPTVPATISGNFGRFMEWADKARRLQVYTNADTPKDARQARAFGAEGIGLTRTEHMFFEGTRIKAMREMIVSDTTEERRKALAKILPYQQGDFEGLYTAMEGRPVIIRFLDPPLHEFLPTKEKDIEEIAGEMNISVQHLKDVISSLHEFNPMMGHRGCRLCVSYPEIAEMQTTAVINAAINVNRAHPEYHVEPRIMIPLVGEIREMRYVKSLVTKTADKLIQKAGVQMKYQVGTMI

pLDDT: mean 94.71, std 5.37, range [70.12, 98.81]

Secondary structure (DSSP, 8-state):
-PPP------HHHHHHHHHHHHH--S---EE-SSHHHHHHHHHTT--SEEEEESTHHHHSTHHHHHHHHHHH-SSHHHHHHHHHHHHHHHHHHHHHHHHHHTTS-EEEEPP-S-GGGGS--SHHHHHHHHHHHT--HHHHHHHHHHT--S-GGGSS-THHHHHH-HHHHHHHHHHHHHHHHHHHHH-GGG----EEEE-S--SHHHHHHHHHHHHHHHHHHHHHHT-----EEEE--

Radius of gyration: 20.19 Å; chains: 1; bounding box: 52×43×51 Å

Foldseek 3Di:
DDDDDDDDCDDPNVVVVVVVVVPDPDAAADADQALVVLLVVVNVPHQEHPEHACQVLQQDDCSLLLLLQLLLDPDLVSVLVSLVVSLVSLLVRLLSNLVSNLQRAYEYEAWFFQSLVSADDDLVVLVVSCVVSVHDSVSSVVSNVVSDDPDRVPDCGFLNVCVVNVSSLLSNLSSNLVSQLVNCVVRVSSLHAAHYEGEDDPDPVSLVVSVVSSCVSNVVVCVVSVHDHHYHYYYDD